Protein AF-R4LKK9-F1 (afdb_monomer)

Structure (mmCIF, N/CA/C/O backbone):
data_AF-R4LKK9-F1
#
_entry.id   AF-R4LKK9-F1
#
loop_
_atom_site.group_PDB
_atom_site.id
_atom_site.type_symbol
_atom_site.label_atom_id
_atom_site.label_alt_id
_atom_site.label_comp_id
_atom_site.label_asym_id
_atom_site.label_entity_id
_atom_site.label_seq_id
_atom_site.pdbx_PDB_ins_code
_atom_site.Cartn_x
_atom_site.Cartn_y
_atom_site.Cartn_z
_atom_site.occupancy
_atom_site.B_iso_or_equiv
_atom_site.auth_seq_id
_atom_site.auth_comp_id
_atom_site.auth_asym_id
_atom_site.auth_atom_id
_atom_site.pdbx_PDB_model_num
ATOM 1 N N . MET A 1 1 ? 4.118 92.125 3.833 1.00 45.91 1 MET A N 1
ATOM 2 C CA . MET A 1 1 ? 5.412 92.411 3.163 1.00 45.91 1 MET A CA 1
ATOM 3 C C . MET A 1 1 ? 6.521 91.647 3.886 1.00 45.91 1 MET A C 1
ATOM 5 O O . MET A 1 1 ? 6.435 91.585 5.104 1.00 45.91 1 MET A O 1
ATOM 9 N N . ARG A 1 2 ? 7.534 91.147 3.145 1.00 41.66 2 ARG A N 1
ATOM 10 C CA . ARG A 1 2 ? 8.622 90.176 3.490 1.00 41.66 2 ARG A CA 1
ATOM 11 C C . ARG A 1 2 ? 8.224 88.724 3.154 1.00 41.66 2 ARG A C 1
ATOM 13 O O . ARG A 1 2 ? 7.355 88.199 3.826 1.00 41.66 2 ARG A O 1
ATOM 20 N N . ARG A 1 3 ? 8.566 88.104 2.009 1.00 47.94 3 ARG A N 1
ATOM 21 C CA . ARG A 1 3 ? 9.813 87.832 1.231 1.00 47.94 3 ARG A CA 1
ATOM 22 C C . ARG A 1 3 ? 10.776 86.801 1.858 1.00 47.94 3 ARG A C 1
ATOM 24 O O . ARG A 1 3 ? 11.312 87.069 2.926 1.00 47.94 3 ARG A O 1
ATOM 31 N N . SER A 1 4 ? 11.061 85.764 1.041 1.00 43.75 4 SER A N 1
ATOM 32 C CA . SER A 1 4 ? 12.291 84.932 0.958 1.00 43.75 4 SER A CA 1
ATOM 33 C C . SER A 1 4 ? 12.362 83.700 1.888 1.00 43.75 4 SER A C 1
ATOM 35 O O . SER A 1 4 ? 11.918 83.800 3.019 1.00 43.75 4 SER A O 1
ATOM 37 N N . THR A 1 5 ? 12.895 82.509 1.558 1.00 47.66 5 THR A N 1
ATOM 38 C CA . THR A 1 5 ? 13.567 81.903 0.376 1.00 47.66 5 THR A CA 1
ATOM 39 C C . THR A 1 5 ? 13.807 80.394 0.662 1.00 47.66 5 THR A C 1
ATOM 41 O O . THR A 1 5 ? 14.130 80.066 1.794 1.00 47.66 5 THR A O 1
ATOM 44 N N . ILE A 1 6 ? 13.720 79.544 -0.379 1.00 50.94 6 ILE A N 1
ATOM 45 C CA . ILE A 1 6 ? 14.616 78.416 -0.776 1.00 50.94 6 ILE A CA 1
ATOM 46 C C . ILE A 1 6 ? 14.936 77.272 0.220 1.00 50.94 6 ILE A C 1
ATOM 48 O O . ILE A 1 6 ? 15.562 77.507 1.242 1.00 50.94 6 ILE A O 1
ATOM 52 N N . ALA A 1 7 ? 14.700 76.017 -0.208 1.00 47.53 7 ALA A N 1
ATOM 53 C CA . ALA A 1 7 ? 15.744 74.975 -0.348 1.00 47.53 7 ALA A CA 1
ATOM 54 C C . ALA A 1 7 ? 15.184 73.683 -0.977 1.00 47.53 7 ALA A C 1
ATOM 56 O O . ALA A 1 7 ? 14.487 72.901 -0.336 1.00 47.53 7 ALA A O 1
ATOM 57 N N . THR A 1 8 ? 15.522 73.458 -2.246 1.00 53.56 8 THR A N 1
ATOM 58 C CA . THR A 1 8 ? 15.339 72.192 -2.963 1.00 53.56 8 THR A CA 1
ATOM 59 C C . THR A 1 8 ? 16.486 71.257 -2.582 1.00 53.56 8 THR A C 1
ATOM 61 O O . THR A 1 8 ? 17.639 71.565 -2.878 1.00 53.56 8 THR A O 1
ATOM 64 N N . ALA A 1 9 ? 16.197 70.126 -1.939 1.00 55.19 9 ALA A N 1
ATOM 65 C CA . ALA A 1 9 ? 17.176 69.068 -1.697 1.00 55.19 9 ALA A CA 1
ATOM 66 C C . ALA A 1 9 ? 16.934 67.921 -2.689 1.00 55.19 9 ALA A C 1
ATOM 68 O O . ALA A 1 9 ? 15.925 67.223 -2.612 1.00 55.19 9 ALA A O 1
ATOM 69 N N . LEU A 1 10 ? 17.853 67.761 -3.648 1.00 55.16 10 LEU A N 1
ATOM 70 C CA . LEU A 1 10 ? 17.951 66.579 -4.502 1.00 55.16 10 LEU A CA 1
ATOM 71 C C . LEU A 1 10 ? 18.559 65.432 -3.687 1.00 55.16 10 LEU A C 1
ATOM 73 O O . LEU A 1 10 ? 19.746 65.457 -3.364 1.00 55.16 10 LEU A O 1
ATOM 77 N N . THR A 1 11 ? 17.758 64.416 -3.388 1.00 63.03 11 THR A N 1
ATOM 78 C CA . THR A 1 11 ? 18.236 63.161 -2.801 1.00 63.03 11 THR A CA 1
ATOM 79 C C . THR A 1 11 ? 18.658 62.227 -3.934 1.00 63.03 11 THR A C 1
ATOM 81 O O . THR A 1 11 ? 17.819 61.690 -4.653 1.00 63.03 11 THR A O 1
ATOM 84 N N . GLY A 1 12 ? 19.968 62.065 -4.125 1.00 53.19 12 GLY A N 1
ATOM 85 C CA . GLY A 1 12 ? 20.539 61.103 -5.066 1.00 53.19 12 GLY A CA 1
ATOM 86 C C . GLY A 1 12 ? 20.397 59.672 -4.548 1.00 53.19 12 GLY A C 1
ATOM 87 O O . GLY A 1 12 ? 20.944 59.328 -3.502 1.00 53.19 12 GLY A O 1
ATOM 88 N N . SER A 1 13 ? 19.673 58.831 -5.283 1.00 60.59 13 SER A N 1
ATOM 89 C CA . SER A 1 13 ? 19.597 57.391 -5.035 1.00 60.59 13 SER A CA 1
ATOM 90 C C . SER A 1 13 ? 20.825 56.696 -5.631 1.00 60.59 13 SER A C 1
ATOM 92 O O . SER A 1 13 ? 20.939 56.563 -6.848 1.00 60.59 13 SER A O 1
ATOM 94 N N . LEU A 1 14 ? 21.747 56.243 -4.775 1.00 62.34 14 LEU A N 1
ATOM 95 C CA . LEU A 1 14 ? 22.783 55.286 -5.163 1.00 62.34 14 LEU A CA 1
ATOM 96 C C . LEU A 1 14 ? 22.138 53.912 -5.395 1.00 62.34 14 LEU A C 1
ATOM 98 O O . LEU A 1 14 ? 21.691 53.258 -4.454 1.00 62.34 14 LEU A O 1
ATOM 102 N N . LEU A 1 15 ? 22.119 53.465 -6.649 1.00 61.53 15 LEU A N 1
ATOM 103 C CA . LEU A 1 15 ? 21.828 52.082 -7.018 1.00 61.53 15 LEU A CA 1
ATOM 104 C C . LEU A 1 15 ? 23.056 51.219 -6.690 1.00 61.53 15 LEU A C 1
ATOM 106 O O . LEU A 1 15 ? 24.029 51.197 -7.441 1.00 61.53 15 LEU A O 1
ATOM 110 N N . LEU A 1 16 ? 23.023 50.512 -5.558 1.00 59.25 16 LEU A N 1
ATOM 111 C CA . LEU A 1 16 ? 23.960 49.424 -5.270 1.00 59.25 16 LEU A CA 1
ATOM 112 C C . LEU A 1 16 ? 23.591 48.209 -6.134 1.00 59.25 16 LEU A C 1
ATOM 114 O O . LEU A 1 16 ? 22.744 47.400 -5.763 1.00 59.25 16 LEU A O 1
ATOM 118 N N . ALA A 1 17 ? 24.238 48.076 -7.293 1.00 60.22 17 ALA A N 1
ATOM 119 C CA . ALA A 1 17 ? 24.278 46.824 -8.038 1.00 60.22 17 ALA A CA 1
ATOM 120 C C . ALA A 1 17 ? 25.143 45.819 -7.256 1.00 60.22 17 ALA A C 1
ATOM 122 O O . ALA A 1 17 ? 26.369 45.818 -7.351 1.00 60.22 17 ALA A O 1
ATOM 123 N N . GLY A 1 18 ? 24.502 45.000 -6.422 1.00 56.81 18 GLY A N 1
ATOM 124 C CA . GLY A 1 18 ? 25.152 43.872 -5.767 1.00 56.81 18 GLY A CA 1
ATOM 125 C C . GLY A 1 18 ? 25.479 42.791 -6.795 1.00 56.81 18 GLY A C 1
ATOM 126 O O . GLY A 1 18 ? 24.577 42.134 -7.309 1.00 56.81 18 GLY A O 1
ATOM 127 N N . CYS A 1 19 ? 26.765 42.597 -7.087 1.00 62.31 19 CYS A N 1
ATOM 128 C CA . CYS A 1 19 ? 27.256 41.406 -7.771 1.00 62.31 19 CYS A CA 1
ATOM 129 C C . CYS A 1 19 ? 26.962 40.179 -6.895 1.00 62.31 19 CYS A C 1
ATOM 131 O O . CYS A 1 19 ? 27.709 39.884 -5.963 1.00 62.31 19 CYS A O 1
ATOM 133 N N . ALA A 1 20 ? 25.870 39.467 -7.172 1.00 59.81 20 ALA A N 1
ATOM 134 C CA . ALA A 1 20 ? 25.667 38.132 -6.633 1.00 59.81 20 ALA A CA 1
ATOM 135 C C . ALA A 1 20 ? 26.685 37.202 -7.305 1.00 59.81 20 ALA A C 1
ATOM 137 O O . ALA A 1 20 ? 26.603 36.938 -8.505 1.00 59.81 20 ALA A O 1
ATOM 138 N N . ALA A 1 21 ? 27.683 36.754 -6.542 1.00 65.69 21 ALA A N 1
ATOM 139 C CA . ALA A 1 21 ? 28.579 35.699 -6.986 1.00 65.69 21 ALA A CA 1
ATOM 140 C C . ALA A 1 21 ? 27.742 34.456 -7.351 1.00 65.69 21 ALA A C 1
ATOM 142 O O . ALA A 1 21 ? 26.799 34.139 -6.619 1.00 65.69 21 ALA A O 1
ATOM 143 N N . PRO A 1 22 ? 28.049 33.756 -8.458 1.00 55.19 22 PRO A N 1
ATOM 144 C CA . PRO A 1 22 ? 27.355 32.525 -8.808 1.00 55.19 22 PRO A CA 1
ATOM 145 C C . PRO A 1 22 ? 27.476 31.541 -7.642 1.00 55.19 22 PRO A C 1
ATOM 147 O O . PRO A 1 22 ? 28.583 31.220 -7.206 1.00 55.19 22 PRO A O 1
ATOM 150 N N . GLN A 1 23 ? 26.331 31.103 -7.108 1.00 60.41 23 GLN A N 1
ATOM 151 C CA . GLN A 1 23 ? 26.301 30.046 -6.104 1.00 60.41 23 GLN A CA 1
ATOM 152 C C . GLN A 1 23 ? 27.039 28.830 -6.679 1.00 60.41 23 GLN A C 1
ATOM 154 O O . GLN A 1 23 ? 26.734 28.426 -7.806 1.00 60.41 23 GLN A O 1
ATOM 159 N N . PRO A 1 24 ? 28.010 28.250 -5.948 1.00 54.41 24 PRO A N 1
ATOM 160 C CA . PRO A 1 24 ? 28.621 27.002 -6.371 1.00 54.41 24 PRO A CA 1
ATOM 161 C C . PRO A 1 24 ? 27.500 25.984 -6.555 1.00 54.41 24 PRO A C 1
ATOM 163 O O . PRO A 1 24 ? 26.642 25.849 -5.680 1.00 54.41 24 PRO A O 1
ATOM 166 N N . ALA A 1 25 ? 27.484 25.333 -7.721 1.00 61.16 25 ALA A N 1
ATOM 167 C CA . ALA A 1 25 ? 26.541 24.271 -8.029 1.00 61.16 25 ALA A CA 1
ATOM 168 C C . ALA A 1 25 ? 26.489 23.321 -6.827 1.00 61.16 25 ALA A C 1
ATOM 170 O O . ALA A 1 25 ? 27.520 22.771 -6.431 1.00 61.16 25 ALA A O 1
ATOM 171 N N . GLY A 1 26 ? 25.315 23.230 -6.195 1.00 57.31 26 GLY A N 1
ATOM 172 C CA . GLY A 1 26 ? 25.123 22.399 -5.016 1.00 57.31 26 GLY A CA 1
ATOM 173 C C . GLY A 1 26 ? 25.606 20.984 -5.305 1.00 57.31 26 GLY A C 1
ATOM 174 O O . GLY A 1 26 ? 25.444 20.490 -6.424 1.00 57.31 26 GLY A O 1
ATOM 175 N N . SER A 1 27 ? 26.240 20.355 -4.315 1.00 58.84 27 SER A N 1
ATOM 176 C CA . SER A 1 27 ? 26.690 18.969 -4.420 1.00 58.84 27 SER A CA 1
ATOM 177 C C . SER A 1 27 ? 25.583 18.090 -5.013 1.00 58.84 27 SER A C 1
ATOM 179 O O . SER A 1 27 ? 24.412 18.291 -4.669 1.00 58.84 27 SER A O 1
ATOM 181 N N . PRO A 1 28 ? 25.922 17.125 -5.889 1.00 58.00 28 PRO A N 1
ATOM 182 C CA . PRO A 1 28 ? 24.926 16.232 -6.456 1.00 58.00 28 PRO A CA 1
ATOM 183 C C . PRO A 1 28 ? 24.127 15.561 -5.328 1.00 58.00 28 PRO A C 1
ATOM 185 O O . PRO A 1 28 ? 24.708 15.229 -4.287 1.00 58.00 28 PRO A O 1
ATOM 188 N N . PRO A 1 29 ? 22.804 15.386 -5.501 1.00 64.06 29 PRO A N 1
ATOM 189 C CA . PRO A 1 29 ? 21.973 14.748 -4.493 1.00 64.06 29 PRO A CA 1
ATOM 190 C C . PRO A 1 29 ? 22.519 13.357 -4.167 1.00 64.06 29 PRO A C 1
ATOM 192 O O . PRO A 1 29 ? 23.032 12.654 -5.041 1.00 64.06 29 PRO A O 1
ATOM 195 N N . ALA A 1 30 ? 22.419 12.967 -2.895 1.00 71.94 30 ALA A N 1
ATOM 196 C CA . ALA A 1 30 ? 22.851 11.648 -2.455 1.00 71.94 30 ALA A CA 1
ATOM 197 C C . ALA A 1 30 ? 22.128 10.539 -3.253 1.00 71.94 30 ALA A C 1
ATOM 199 O O . ALA A 1 30 ? 20.960 10.719 -3.620 1.00 71.94 30 ALA A O 1
ATOM 200 N N . PRO A 1 31 ? 22.786 9.390 -3.506 1.00 75.50 31 PRO A N 1
ATOM 201 C CA . PRO A 1 31 ? 22.142 8.244 -4.135 1.00 75.50 31 PRO A CA 1
ATOM 202 C C . PRO A 1 31 ? 20.888 7.818 -3.370 1.00 75.50 31 PRO A C 1
ATOM 204 O O . PRO A 1 31 ? 20.860 7.820 -2.139 1.00 75.50 31 PRO A O 1
ATOM 207 N N . PHE A 1 32 ? 19.851 7.436 -4.109 1.00 78.31 32 PHE A N 1
ATOM 208 C CA . PHE A 1 32 ? 18.620 6.928 -3.525 1.00 78.31 32 PHE A CA 1
ATOM 209 C C . PHE A 1 32 ? 18.843 5.540 -2.909 1.00 78.31 32 PHE A C 1
ATOM 211 O O . PHE A 1 32 ? 19.328 4.642 -3.592 1.00 78.31 32 PHE A O 1
ATOM 218 N N . ASP A 1 33 ? 18.450 5.358 -1.645 1.00 80.88 33 ASP A N 1
ATOM 219 C CA . ASP A 1 33 ? 18.479 4.066 -0.949 1.00 80.88 33 ASP A CA 1
ATOM 220 C C . ASP A 1 33 ? 17.040 3.549 -0.735 1.00 80.88 33 ASP A C 1
ATOM 222 O O . ASP A 1 33 ? 16.331 4.032 0.159 1.00 80.88 33 ASP A O 1
ATOM 226 N N . PRO A 1 34 ? 16.592 2.554 -1.526 1.00 75.94 34 PRO A N 1
ATOM 227 C CA . PRO A 1 34 ? 15.271 1.953 -1.373 1.00 75.94 34 PRO A CA 1
ATOM 228 C C . PRO A 1 34 ? 15.074 1.288 -0.008 1.00 75.94 34 PRO A C 1
ATOM 230 O O . PRO A 1 34 ? 13.977 1.336 0.545 1.00 75.94 34 PRO A O 1
ATOM 233 N N . GLY A 1 35 ? 16.122 0.675 0.552 1.00 81.81 35 GLY A N 1
ATOM 234 C CA . GLY A 1 35 ? 16.062 -0.008 1.842 1.00 81.81 35 GLY A CA 1
ATOM 235 C C . GLY A 1 35 ? 15.800 0.977 2.976 1.00 81.81 35 GLY A C 1
ATOM 236 O O . GLY A 1 35 ? 14.892 0.763 3.786 1.00 81.81 35 GLY A O 1
ATOM 237 N N . LYS A 1 36 ? 16.522 2.103 2.977 1.00 84.44 36 LYS A N 1
ATOM 238 C CA . LYS A 1 36 ? 16.262 3.204 3.910 1.00 84.44 36 LYS A CA 1
ATOM 239 C C . LYS A 1 36 ? 14.853 3.769 3.732 1.00 84.44 36 LYS A C 1
ATOM 241 O O . LYS A 1 36 ? 14.144 3.918 4.721 1.00 84.44 36 LYS A O 1
ATOM 246 N N . ALA A 1 37 ? 14.414 4.026 2.500 1.00 81.56 37 ALA A N 1
ATOM 247 C CA . ALA A 1 37 ? 13.086 4.587 2.249 1.00 81.56 37 ALA A CA 1
ATOM 248 C C . ALA A 1 37 ? 11.947 3.668 2.739 1.00 81.56 37 ALA A C 1
ATOM 250 O O . ALA A 1 37 ? 10.990 4.143 3.351 1.00 81.56 37 ALA A O 1
ATOM 251 N N . ILE A 1 38 ? 12.072 2.349 2.549 1.00 82.19 38 ILE A N 1
ATOM 252 C CA . ILE A 1 38 ? 11.139 1.357 3.106 1.00 82.19 38 ILE A CA 1
ATOM 253 C C . ILE A 1 38 ? 11.173 1.356 4.641 1.00 82.19 38 ILE A C 1
ATOM 255 O O . ILE A 1 38 ? 10.122 1.302 5.280 1.00 82.19 38 ILE A O 1
ATOM 259 N N . SER A 1 39 ? 12.360 1.429 5.247 1.00 85.38 39 SER A N 1
ATOM 260 C CA . SER A 1 39 ? 12.504 1.510 6.707 1.00 85.38 39 SER A CA 1
ATOM 261 C C . SER A 1 39 ? 11.855 2.776 7.279 1.00 85.38 39 SER A C 1
ATOM 263 O O . SER A 1 39 ? 11.157 2.720 8.296 1.00 85.38 39 SER A O 1
ATOM 265 N N . ASP A 1 40 ? 12.033 3.910 6.604 1.00 84.50 40 ASP A N 1
ATOM 266 C CA . ASP A 1 40 ? 11.427 5.186 6.979 1.00 84.50 40 ASP A CA 1
ATOM 267 C C . ASP A 1 40 ? 9.892 5.127 6.855 1.00 84.50 40 ASP A C 1
ATOM 269 O O . ASP A 1 40 ? 9.186 5.665 7.709 1.00 84.50 40 ASP A O 1
ATOM 273 N N . LEU A 1 41 ? 9.351 4.444 5.836 1.00 81.75 41 LEU A N 1
ATOM 274 C CA . LEU A 1 41 ? 7.907 4.194 5.715 1.00 81.75 41 LEU A CA 1
ATOM 275 C C . LEU A 1 41 ? 7.371 3.323 6.857 1.00 81.75 41 LEU A C 1
ATOM 277 O O . LEU A 1 41 ? 6.376 3.692 7.476 1.00 81.75 41 LEU A O 1
ATOM 281 N N . ARG A 1 42 ? 8.044 2.210 7.188 1.00 85.25 42 ARG A N 1
ATOM 282 C CA . ARG A 1 42 ? 7.664 1.360 8.337 1.00 85.25 42 ARG A CA 1
ATOM 283 C C . ARG A 1 42 ? 7.616 2.155 9.635 1.00 85.25 42 ARG A C 1
ATOM 285 O O . ARG A 1 42 ? 6.680 2.005 10.416 1.00 85.25 42 ARG A O 1
ATOM 292 N N . THR A 1 43 ? 8.626 2.994 9.849 1.00 88.19 43 THR A N 1
ATOM 293 C CA . THR A 1 43 ? 8.749 3.817 11.055 1.00 88.19 43 THR A CA 1
ATOM 294 C C . THR A 1 43 ? 7.603 4.819 11.150 1.00 88.19 43 THR A C 1
ATOM 296 O O . THR A 1 43 ? 6.942 4.882 12.184 1.00 88.19 43 THR A O 1
ATOM 299 N N . ARG A 1 44 ? 7.316 5.543 10.062 1.00 85.50 44 ARG A N 1
ATOM 300 C CA . ARG A 1 44 ? 6.201 6.501 10.003 1.00 85.50 44 ARG A CA 1
ATOM 301 C C . ARG A 1 44 ? 4.846 5.829 10.208 1.00 85.50 44 ARG A C 1
ATOM 303 O O . ARG A 1 44 ? 4.050 6.307 11.008 1.00 85.50 44 ARG A O 1
ATOM 310 N N . GLN A 1 45 ? 4.611 4.683 9.570 1.00 86.06 45 GLN A N 1
ATOM 311 C CA . GLN A 1 45 ? 3.383 3.907 9.757 1.00 86.06 45 GLN A CA 1
ATOM 312 C C . GLN A 1 45 ? 3.197 3.484 11.222 1.00 86.06 45 GLN A C 1
ATOM 314 O O . GLN A 1 45 ? 2.121 3.667 11.784 1.00 86.06 45 GLN A O 1
ATOM 319 N N . ALA A 1 46 ? 4.247 2.952 11.857 1.00 89.69 46 ALA A N 1
ATOM 320 C CA . ALA A 1 46 ? 4.192 2.545 13.260 1.00 89.69 46 ALA A CA 1
ATOM 321 C C . ALA A 1 46 ? 3.932 3.738 14.196 1.00 89.69 46 ALA A C 1
ATOM 323 O O . ALA A 1 46 ? 3.140 3.628 15.130 1.00 89.69 46 ALA A O 1
ATOM 324 N N . GLN A 1 47 ? 4.556 4.889 13.927 1.00 91.44 47 GLN A N 1
ATOM 325 C CA . GLN A 1 47 ? 4.320 6.127 14.675 1.00 91.44 47 GLN A CA 1
ATOM 326 C C . GLN A 1 47 ? 2.885 6.638 14.506 1.00 91.44 47 GLN A C 1
ATOM 328 O O . GLN A 1 47 ? 2.266 7.038 15.491 1.00 91.44 47 GLN A O 1
ATOM 333 N N . ALA A 1 48 ? 2.340 6.598 13.288 1.00 90.19 48 ALA A N 1
ATOM 334 C CA . ALA A 1 48 ? 0.964 6.997 13.019 1.00 90.19 48 ALA A CA 1
ATOM 335 C C . ALA A 1 48 ? -0.039 6.089 13.752 1.00 90.19 48 ALA A C 1
ATOM 337 O O . ALA A 1 48 ? -0.908 6.592 14.460 1.00 90.19 48 ALA A O 1
ATOM 338 N N . GLU A 1 49 ? 0.108 4.765 13.659 1.00 92.50 49 GLU A N 1
ATOM 339 C CA . GLU A 1 49 ? -0.767 3.810 14.358 1.00 92.50 49 GLU A CA 1
ATOM 340 C C . GLU A 1 49 ? -0.679 3.936 15.887 1.00 92.50 49 GLU A C 1
ATOM 342 O O . GLU A 1 49 ? -1.695 3.817 16.574 1.00 92.50 49 GLU A O 1
ATOM 347 N N . GLN A 1 50 ? 0.507 4.232 16.432 1.00 95.06 50 GLN A N 1
ATOM 348 C CA . GLN A 1 50 ? 0.658 4.506 17.862 1.00 95.06 50 GLN A CA 1
ATOM 349 C C . GLN A 1 50 ? -0.048 5.806 18.269 1.00 95.06 50 GLN A C 1
ATOM 351 O O . GLN A 1 50 ? -0.758 5.821 19.270 1.00 95.06 50 GLN A O 1
ATOM 356 N N . ALA A 1 51 ? 0.071 6.873 17.475 1.00 94.88 51 ALA A N 1
ATOM 357 C CA . ALA A 1 51 ? -0.628 8.129 17.742 1.00 94.88 51 ALA A CA 1
ATOM 358 C C . ALA A 1 51 ? -2.159 7.959 17.715 1.00 94.88 51 ALA A C 1
ATOM 360 O O . ALA A 1 51 ? -2.865 8.547 18.539 1.00 94.88 51 ALA A O 1
ATOM 361 N N . VAL A 1 52 ? -2.683 7.112 16.819 1.00 95.31 52 VAL A N 1
ATOM 362 C CA . VAL A 1 52 ? -4.104 6.725 16.829 1.00 95.31 52 VAL A CA 1
ATOM 363 C C . VAL A 1 52 ? -4.453 6.009 18.131 1.00 95.31 52 VAL A C 1
ATOM 365 O O . VAL A 1 52 ? -5.460 6.348 18.752 1.00 95.31 52 VAL A O 1
ATOM 368 N N . ALA A 1 53 ? -3.631 5.047 18.559 1.00 96.62 53 ALA A N 1
ATOM 369 C CA . ALA A 1 53 ? -3.868 4.292 19.785 1.00 96.62 53 ALA A CA 1
ATOM 370 C C . ALA A 1 53 ? -3.909 5.190 21.027 1.00 96.62 53 ALA A C 1
ATOM 372 O O . ALA A 1 53 ? -4.842 5.082 21.824 1.00 96.62 53 ALA A O 1
ATOM 373 N N . ASP A 1 54 ? -2.956 6.113 21.152 1.00 97.25 54 ASP A N 1
ATOM 374 C CA . ASP A 1 54 ? -2.877 7.054 22.271 1.00 97.25 54 ASP A CA 1
ATOM 375 C C . ASP A 1 54 ? -4.099 7.986 22.302 1.00 97.25 54 ASP A C 1
ATOM 377 O O . ASP A 1 54 ? -4.707 8.198 23.355 1.00 97.25 54 ASP A O 1
ATOM 381 N N . CYS A 1 55 ? -4.518 8.493 21.137 1.00 97.50 55 CYS A N 1
ATOM 382 C CA . CYS A 1 55 ? -5.727 9.304 21.017 1.00 97.50 55 CYS A CA 1
ATOM 383 C C . CYS A 1 55 ? -6.987 8.513 21.404 1.00 97.50 55 CYS A C 1
ATOM 385 O O . CYS A 1 55 ? -7.789 8.993 22.207 1.00 97.50 55 CYS A O 1
ATOM 387 N N . MET A 1 56 ? -7.149 7.287 20.896 1.00 98.12 56 MET A N 1
ATOM 388 C CA . MET A 1 56 ? -8.300 6.432 21.208 1.00 98.12 56 MET A CA 1
ATOM 389 C C . MET A 1 56 ? -8.357 6.074 22.697 1.00 98.12 56 MET A C 1
ATOM 391 O O . MET A 1 56 ? -9.436 6.127 23.294 1.00 98.12 56 MET A O 1
ATOM 395 N N . ALA A 1 57 ? -7.204 5.807 23.317 1.00 98.12 57 ALA A N 1
ATOM 396 C CA . ALA A 1 57 ? -7.101 5.604 24.757 1.00 98.12 57 ALA A CA 1
ATOM 397 C C . ALA A 1 57 ? -7.549 6.855 25.533 1.00 98.12 57 ALA A C 1
ATOM 399 O O . ALA A 1 57 ? -8.322 6.744 26.486 1.00 98.12 57 ALA A O 1
ATOM 400 N N . GLY A 1 58 ? -7.156 8.052 25.080 1.00 97.38 58 GLY A N 1
ATOM 401 C CA . GLY A 1 58 ? -7.637 9.330 25.621 1.00 97.38 58 GLY A CA 1
ATOM 402 C C . GLY A 1 58 ? -9.151 9.545 25.474 1.00 97.38 58 GLY A C 1
ATOM 403 O O . GLY A 1 58 ? -9.759 10.208 26.312 1.00 97.38 58 GLY A O 1
ATOM 404 N N . GLN A 1 59 ? -9.777 8.940 24.460 1.00 96.88 59 GLN A N 1
ATOM 405 C CA . GLN A 1 59 ? -11.235 8.916 24.261 1.00 96.88 59 GLN A CA 1
ATOM 406 C C . GLN A 1 59 ? -11.938 7.787 25.047 1.00 96.88 59 GLN A C 1
ATOM 408 O O . GLN A 1 59 ? -13.158 7.640 24.969 1.00 96.88 59 GLN A O 1
ATOM 413 N N . GLY A 1 60 ? -11.194 6.986 25.819 1.00 97.62 60 GLY A N 1
ATOM 414 C CA . GLY A 1 60 ? -11.736 5.890 26.627 1.00 97.62 60 GLY A CA 1
ATOM 415 C C . GLY A 1 60 ? -12.055 4.617 25.836 1.00 97.62 60 GLY A C 1
ATOM 416 O O . GLY A 1 60 ? -12.917 3.835 26.256 1.00 97.62 60 GLY A O 1
ATOM 417 N N . PHE A 1 61 ? -11.389 4.410 24.698 1.00 98.19 61 PHE A N 1
ATOM 418 C CA . PHE A 1 61 ? -11.522 3.222 23.859 1.00 98.19 61 PHE A CA 1
ATOM 419 C C . PHE A 1 61 ? -10.209 2.445 23.763 1.00 98.19 61 PHE A C 1
ATOM 421 O O . PHE A 1 61 ? -9.138 3.026 23.610 1.00 98.19 61 PHE A O 1
ATOM 428 N N . ASP A 1 62 ? -10.305 1.116 23.762 1.00 97.25 62 ASP A N 1
ATOM 429 C CA . ASP A 1 62 ? -9.174 0.266 23.401 1.00 97.25 62 ASP A CA 1
ATOM 430 C C . ASP A 1 62 ? -8.909 0.365 21.893 1.00 97.25 62 ASP A C 1
ATOM 432 O O . ASP A 1 62 ? -9.823 0.242 21.073 1.00 97.25 62 ASP A O 1
ATOM 436 N N . TYR A 1 63 ? -7.647 0.536 21.513 1.00 96.31 63 TYR A N 1
ATOM 437 C CA . TYR A 1 63 ? -7.201 0.461 20.126 1.00 96.31 63 TYR A CA 1
ATOM 438 C C . TYR A 1 63 ? -5.862 -0.270 20.066 1.00 96.31 63 TYR A C 1
ATOM 440 O O . TYR A 1 63 ? -4.972 -0.049 20.885 1.00 96.31 63 TYR A O 1
ATOM 448 N N . ARG A 1 64 ? -5.722 -1.172 19.098 1.00 95.00 64 ARG A N 1
ATOM 449 C CA . ARG A 1 64 ? -4.508 -1.944 18.839 1.00 95.00 64 ARG A CA 1
ATOM 450 C C . ARG A 1 64 ? -3.864 -1.429 17.549 1.00 95.00 64 ARG A C 1
ATOM 452 O O . ARG A 1 64 ? -4.497 -1.583 16.502 1.00 95.00 64 ARG A O 1
ATOM 459 N N . PRO A 1 65 ? -2.645 -0.861 17.607 1.00 92.06 65 PRO A N 1
ATOM 460 C CA . PRO A 1 65 ? -1.891 -0.461 16.421 1.00 92.06 65 PRO A CA 1
ATOM 461 C C . PRO A 1 65 ? -1.831 -1.576 15.374 1.00 92.06 65 PRO A C 1
ATOM 463 O O . PRO A 1 65 ? -1.530 -2.729 15.710 1.00 92.06 65 PRO A O 1
ATOM 466 N N . ALA A 1 66 ? -2.108 -1.247 14.113 1.00 84.88 66 ALA A N 1
ATOM 467 C CA . ALA A 1 66 ? -1.891 -2.190 13.023 1.00 84.88 66 ALA A CA 1
ATOM 468 C C . ALA A 1 66 ? -0.380 -2.410 12.796 1.00 84.88 66 ALA A C 1
ATOM 470 O O . ALA A 1 66 ? 0.405 -1.460 12.883 1.00 84.88 66 ALA A O 1
ATOM 471 N N . PRO A 1 67 ? 0.068 -3.642 12.494 1.00 81.44 67 PRO A N 1
ATOM 472 C CA . PRO A 1 67 ? 1.467 -3.879 12.161 1.00 81.44 67 PRO A CA 1
ATOM 473 C C . PRO A 1 67 ? 1.828 -3.158 10.847 1.00 81.44 67 PRO A C 1
ATOM 475 O O . PRO A 1 67 ? 1.078 -3.254 9.872 1.00 81.44 67 PRO A O 1
ATOM 478 N N . PRO A 1 68 ? 2.990 -2.481 10.766 1.00 75.62 68 PRO A N 1
ATOM 479 C CA . PRO A 1 68 ? 3.334 -1.626 9.623 1.00 75.62 68 PRO A CA 1
ATOM 480 C C . PRO A 1 68 ? 3.490 -2.401 8.307 1.00 75.62 68 PRO A C 1
ATOM 482 O O . PRO A 1 68 ? 3.312 -1.864 7.216 1.00 75.62 68 PRO A O 1
ATOM 485 N N . ASP A 1 69 ? 3.800 -3.688 8.416 1.00 75.00 69 ASP A N 1
ATOM 486 C CA . ASP A 1 69 ? 4.033 -4.579 7.290 1.00 75.00 69 ASP A CA 1
ATOM 487 C C . ASP A 1 69 ? 2.761 -4.883 6.480 1.00 75.00 69 ASP A C 1
ATOM 489 O O . ASP A 1 69 ? 2.847 -5.086 5.268 1.00 75.00 69 ASP A O 1
ATOM 493 N N . GLU A 1 70 ? 1.570 -4.851 7.092 1.00 71.38 70 GLU A N 1
ATOM 494 C CA . GLU A 1 70 ? 0.318 -5.136 6.372 1.00 71.38 70 GLU A CA 1
ATOM 495 C C . GLU A 1 70 ? 0.071 -4.164 5.217 1.00 71.38 70 GLU A C 1
ATOM 497 O O . GLU A 1 70 ? -0.360 -4.576 4.135 1.00 71.38 70 GLU A O 1
ATOM 502 N N . GLN A 1 71 ? 0.384 -2.883 5.412 1.00 69.31 71 GLN A N 1
ATOM 503 C CA . GLN A 1 71 ? 0.161 -1.862 4.392 1.00 69.31 71 GLN A CA 1
ATOM 504 C C . GLN A 1 71 ? 1.229 -1.907 3.290 1.00 69.31 71 GLN A C 1
ATOM 506 O O . GLN A 1 71 ? 0.920 -1.707 2.117 1.00 69.31 71 GLN A O 1
ATOM 511 N N . LEU A 1 72 ? 2.471 -2.250 3.641 1.00 75.75 72 LEU A N 1
ATOM 512 C CA . LEU A 1 72 ? 3.584 -2.323 2.691 1.00 75.75 72 LEU A CA 1
ATOM 513 C C . LEU A 1 72 ? 3.495 -3.541 1.764 1.00 75.75 72 LEU A C 1
ATOM 515 O O . LEU A 1 72 ? 3.800 -3.444 0.574 1.00 75.75 72 LEU A O 1
ATOM 519 N N . PHE A 1 73 ? 3.062 -4.692 2.284 1.00 77.12 73 PHE A N 1
ATOM 520 C CA . PHE A 1 73 ? 3.001 -5.934 1.509 1.00 77.12 73 PHE A CA 1
ATOM 521 C C . PHE A 1 73 ? 1.753 -6.061 0.622 1.00 77.12 73 PHE A C 1
ATOM 523 O O . PHE A 1 73 ? 1.754 -6.868 -0.314 1.00 77.12 73 PHE A O 1
ATOM 530 N N . SER A 1 74 ? 0.706 -5.272 0.886 1.00 67.25 74 SER A N 1
ATOM 531 C CA . SER A 1 74 ? -0.562 -5.307 0.143 1.00 67.25 74 SER A CA 1
ATOM 532 C C . SER A 1 74 ? -0.673 -4.267 -0.987 1.00 67.25 74 SER A C 1
ATOM 534 O O . SER A 1 74 ? -1.569 -4.405 -1.821 1.00 67.25 74 SER A O 1
ATOM 536 N N . GLY A 1 75 ? 0.234 -3.279 -1.054 1.00 69.94 75 GLY A N 1
ATOM 537 C CA . GLY A 1 75 ? 0.244 -2.185 -2.045 1.00 69.94 75 GLY A CA 1
ATOM 538 C C . GLY A 1 75 ? 1.270 -2.322 -3.186 1.00 69.94 75 GLY A C 1
ATOM 539 O O . GLY A 1 75 ? 1.920 -3.366 -3.346 1.00 69.94 75 GLY A O 1
ATOM 540 N N . ARG A 1 76 ? 1.451 -1.258 -3.986 1.00 68.62 76 ARG A N 1
ATOM 541 C CA . ARG A 1 76 ? 2.400 -1.225 -5.125 1.00 68.62 76 ARG A CA 1
ATOM 542 C C . ARG A 1 76 ? 3.852 -1.180 -4.638 1.00 68.62 76 ARG A C 1
ATOM 544 O O . ARG A 1 76 ? 4.720 -1.784 -5.271 1.00 68.62 76 ARG A O 1
ATOM 551 N N . VAL A 1 77 ? 4.096 -0.631 -3.443 1.00 73.31 77 VAL A N 1
ATOM 552 C CA . VAL A 1 77 ? 5.375 -0.714 -2.712 1.00 73.31 77 VAL A CA 1
ATOM 553 C C . VAL A 1 77 ? 5.862 -2.164 -2.570 1.00 73.31 77 VAL A C 1
ATOM 555 O O . VAL A 1 77 ? 7.070 -2.402 -2.533 1.00 73.31 77 VAL A O 1
ATOM 558 N N . SER A 1 78 ? 4.968 -3.164 -2.596 1.00 78.06 78 SER A N 1
ATOM 559 C CA . SER A 1 78 ? 5.348 -4.582 -2.516 1.00 78.06 78 SER A CA 1
ATOM 560 C C . SER A 1 78 ? 6.305 -5.047 -3.618 1.00 78.06 78 SER A C 1
ATOM 562 O O . SER A 1 78 ? 6.963 -6.074 -3.448 1.00 78.06 78 SER A O 1
ATOM 564 N N . VAL A 1 79 ? 6.406 -4.339 -4.747 1.00 84.31 79 VAL A N 1
ATOM 565 C CA . VAL A 1 79 ? 7.362 -4.674 -5.816 1.00 84.31 79 VAL A CA 1
ATOM 566 C C . VAL A 1 79 ? 8.818 -4.373 -5.405 1.00 84.31 79 VAL A C 1
ATOM 568 O O . VAL A 1 79 ? 9.764 -5.018 -5.872 1.00 84.31 79 VAL A O 1
ATOM 571 N N . LEU A 1 80 ? 9.001 -3.449 -4.458 1.00 83.75 80 LEU A N 1
ATOM 572 C CA . LEU A 1 80 ? 10.300 -3.031 -3.923 1.00 83.75 80 LEU A CA 1
ATOM 573 C C . LEU A 1 80 ? 10.786 -3.897 -2.761 1.00 83.75 80 LEU A C 1
ATOM 575 O O . LEU A 1 80 ? 11.963 -3.856 -2.411 1.00 83.75 80 LEU A O 1
ATOM 579 N N . LEU A 1 81 ? 9.895 -4.688 -2.172 1.00 85.12 81 LEU A N 1
ATOM 580 C CA . LEU A 1 81 ? 10.191 -5.543 -1.028 1.00 85.12 81 LEU A CA 1
ATOM 581 C C . LEU A 1 81 ? 10.770 -6.893 -1.475 1.00 85.12 81 LEU A C 1
ATOM 583 O O . LEU A 1 81 ? 10.431 -7.371 -2.563 1.00 85.12 81 LEU A O 1
ATOM 587 N N . PRO A 1 82 ? 11.611 -7.553 -0.656 1.00 85.81 82 PRO A N 1
ATOM 588 C CA . PRO A 1 82 ? 12.098 -8.899 -0.950 1.00 85.81 82 PRO A CA 1
ATOM 589 C C . PRO A 1 82 ? 10.947 -9.849 -1.302 1.00 85.81 82 PRO A C 1
ATOM 591 O O . PRO A 1 82 ? 9.942 -9.918 -0.596 1.00 85.81 82 PRO A O 1
ATOM 594 N N . THR A 1 83 ? 11.079 -10.576 -2.416 1.00 86.31 83 THR A N 1
ATOM 595 C CA . THR A 1 83 ? 9.989 -11.407 -2.952 1.00 86.31 83 THR A CA 1
ATOM 596 C C . THR A 1 83 ? 9.536 -12.465 -1.951 1.00 86.31 83 THR A C 1
ATOM 598 O O . THR A 1 83 ? 8.339 -12.725 -1.857 1.00 86.31 83 THR A O 1
ATOM 601 N N . ASP A 1 84 ? 10.460 -13.033 -1.177 1.00 88.19 84 ASP A N 1
ATOM 602 C CA . ASP A 1 84 ? 10.148 -14.056 -0.176 1.00 88.19 84 ASP A CA 1
ATOM 603 C C . ASP A 1 84 ? 9.340 -13.504 1.002 1.00 88.19 84 ASP A C 1
ATOM 605 O O . ASP A 1 84 ? 8.396 -14.161 1.447 1.00 88.19 84 ASP A O 1
ATOM 609 N N . ASP A 1 85 ? 9.614 -12.273 1.439 1.00 86.19 85 ASP A N 1
ATOM 610 C CA . ASP A 1 85 ? 8.841 -11.610 2.494 1.00 86.19 85 ASP A CA 1
ATOM 611 C C . ASP A 1 85 ? 7.407 -11.345 2.022 1.00 86.19 85 ASP A C 1
ATOM 613 O O . ASP A 1 85 ? 6.432 -11.706 2.692 1.00 86.19 85 ASP A O 1
ATOM 617 N N . VAL A 1 86 ? 7.267 -10.799 0.807 1.00 86.25 86 VAL A N 1
ATOM 618 C CA . VAL A 1 86 ? 5.955 -10.559 0.187 1.00 86.25 86 VAL A CA 1
ATOM 619 C C . VAL A 1 86 ? 5.214 -11.885 -0.007 1.00 86.25 86 VAL A C 1
ATOM 621 O O . VAL A 1 86 ? 4.011 -11.969 0.241 1.00 86.25 86 VAL A O 1
ATOM 624 N N . ARG A 1 87 ? 5.916 -12.951 -0.407 1.00 89.06 87 ARG A N 1
ATOM 625 C CA . ARG A 1 87 ? 5.348 -14.298 -0.551 1.00 89.06 87 ARG A CA 1
ATOM 626 C C . ARG A 1 87 ? 4.842 -14.833 0.777 1.00 89.06 87 ARG A C 1
ATOM 628 O O . ARG A 1 87 ? 3.712 -15.319 0.833 1.00 89.06 87 ARG A O 1
ATOM 635 N N . ALA A 1 88 ? 5.639 -14.741 1.837 1.00 86.62 88 ALA A N 1
ATOM 636 C CA . ALA A 1 88 ? 5.256 -15.190 3.170 1.00 86.62 88 ALA A CA 1
ATOM 637 C C . ALA A 1 88 ? 4.017 -14.440 3.685 1.00 86.62 88 ALA A C 1
ATOM 639 O O . ALA A 1 88 ? 3.122 -15.056 4.269 1.00 86.62 88 ALA A O 1
ATOM 640 N N . PHE A 1 89 ? 3.928 -13.134 3.427 1.00 84.19 89 PHE A N 1
ATOM 641 C CA . PHE A 1 89 ? 2.742 -12.336 3.726 1.00 84.19 89 PHE A CA 1
ATOM 642 C C . PHE A 1 89 ? 1.520 -12.807 2.921 1.00 84.19 89 PHE A C 1
ATOM 644 O O . PHE A 1 89 ? 0.491 -13.183 3.484 1.00 84.19 89 PHE A O 1
ATOM 651 N N . ARG A 1 90 ? 1.643 -12.874 1.594 1.00 84.69 90 ARG A N 1
ATOM 652 C CA . ARG A 1 90 ? 0.536 -13.203 0.684 1.00 84.69 90 ARG A CA 1
ATOM 653 C C . ARG A 1 90 ? 0.015 -14.628 0.824 1.00 84.69 90 ARG A C 1
ATOM 655 O O . ARG A 1 90 ? -1.164 -14.853 0.581 1.00 84.69 90 ARG A O 1
ATOM 662 N N . ARG A 1 91 ? 0.843 -15.577 1.277 1.00 86.75 91 ARG A N 1
ATOM 663 C CA . ARG A 1 91 ? 0.387 -16.927 1.659 1.00 86.75 91 ARG A CA 1
ATOM 664 C C . ARG A 1 91 ? -0.637 -16.902 2.791 1.00 86.75 91 ARG A C 1
ATOM 666 O O . ARG A 1 91 ? -1.520 -17.750 2.815 1.00 86.75 91 ARG A O 1
ATOM 673 N N . ARG A 1 92 ? -0.492 -15.965 3.730 1.00 80.81 92 ARG A N 1
ATOM 674 C CA . ARG A 1 92 ? -1.380 -15.828 4.890 1.00 80.81 92 ARG A CA 1
ATOM 675 C C . ARG A 1 92 ? -2.588 -14.951 4.593 1.00 80.81 92 ARG A C 1
ATOM 677 O O . ARG A 1 92 ? -3.665 -15.218 5.112 1.00 80.81 92 ARG A O 1
ATOM 684 N N . HIS A 1 93 ? -2.391 -13.921 3.777 1.00 77.25 93 HIS A N 1
ATOM 685 C CA . HIS A 1 93 ? -3.345 -12.826 3.668 1.00 77.25 93 HIS A CA 1
ATOM 686 C C . HIS A 1 93 ? -3.988 -12.739 2.275 1.00 77.25 93 HIS A C 1
ATOM 688 O O . HIS A 1 93 ? -5.197 -12.581 2.199 1.00 77.25 93 HIS A O 1
ATOM 694 N N . GLY A 1 94 ? -3.249 -12.944 1.180 1.00 77.62 94 GLY A N 1
ATOM 695 C CA . GLY A 1 94 ? -3.725 -12.730 -0.196 1.00 77.62 94 GLY A CA 1
ATOM 696 C C . GLY A 1 94 ? -3.372 -11.345 -0.758 1.00 77.62 94 GLY A C 1
ATOM 697 O O . GLY A 1 94 ? -2.339 -10.786 -0.394 1.00 77.62 94 GLY A O 1
ATOM 698 N N . PHE A 1 95 ? -4.212 -10.814 -1.659 1.00 70.62 95 PHE A N 1
ATOM 699 C CA . PHE A 1 95 ? -4.091 -9.479 -2.272 1.00 70.62 95 PHE A CA 1
ATOM 700 C C . PHE A 1 95 ? -5.065 -8.436 -1.695 1.00 70.62 95 PHE A C 1
ATOM 702 O O . PHE A 1 95 ? -6.264 -8.691 -1.616 1.00 70.62 95 PHE A O 1
ATOM 709 N N . GLY A 1 96 ? -4.585 -7.205 -1.481 1.00 56.06 96 GLY A N 1
ATOM 710 C CA . GLY A 1 96 ? -5.429 -6.009 -1.352 1.00 56.06 96 GLY A CA 1
ATOM 711 C C . GLY A 1 96 ? -5.998 -5.726 0.045 1.00 56.06 96 GLY A C 1
ATOM 712 O O . GLY A 1 96 ? -5.724 -6.409 1.024 1.00 56.06 96 GLY A O 1
ATOM 713 N N . ALA A 1 97 ? -6.818 -4.676 0.153 1.00 48.84 97 ALA A N 1
ATOM 714 C CA . ALA A 1 97 ? -7.343 -4.177 1.431 1.00 48.84 97 ALA A CA 1
ATOM 715 C C . ALA A 1 97 ? -8.230 -5.183 2.201 1.00 48.84 97 ALA A C 1
ATOM 717 O O . ALA A 1 97 ? -8.381 -5.042 3.413 1.00 48.84 97 ALA A O 1
ATOM 718 N N . GLY A 1 98 ? -8.779 -6.204 1.527 1.00 48.75 98 GLY A N 1
ATOM 719 C CA . GLY A 1 98 ? -9.520 -7.316 2.148 1.00 48.75 98 GLY A CA 1
ATOM 720 C C . GLY A 1 98 ? -8.633 -8.314 2.903 1.00 48.75 98 GLY A C 1
ATOM 721 O O . GLY A 1 98 ? -9.144 -9.201 3.581 1.00 48.75 98 GLY A O 1
ATOM 722 N N . THR A 1 99 ? -7.313 -8.150 2.794 1.00 48.09 99 THR A N 1
ATOM 723 C CA . THR A 1 99 ? -6.288 -8.972 3.444 1.00 48.09 99 THR A CA 1
ATOM 724 C C . THR A 1 99 ? -5.544 -8.228 4.528 1.00 48.09 99 THR A C 1
ATOM 726 O O . THR A 1 99 ? -4.628 -8.795 5.129 1.00 48.09 99 THR A O 1
ATOM 729 N N . ARG A 1 100 ? -5.964 -6.985 4.822 1.00 54.75 100 ARG A N 1
ATOM 730 C CA . ARG A 1 100 ? -5.902 -6.512 6.203 1.00 54.75 100 ARG A CA 1
ATOM 731 C C . ARG A 1 100 ? -6.415 -7.689 7.006 1.00 54.75 100 ARG A C 1
ATOM 733 O O . ARG A 1 100 ? -7.474 -8.237 6.678 1.00 54.75 100 ARG A O 1
ATOM 740 N N . THR A 1 101 ? -5.619 -8.164 7.948 1.00 53.03 101 THR A N 1
ATOM 741 C CA . THR A 1 101 ? -6.050 -9.237 8.840 1.00 53.03 101 THR A CA 1
ATOM 742 C C . THR A 1 101 ? -7.402 -8.864 9.443 1.00 53.03 101 THR A C 1
ATOM 744 O O . THR A 1 101 ? -7.923 -7.773 9.207 1.00 53.03 101 THR A O 1
ATOM 747 N N . ALA A 1 102 ? -8.031 -9.740 10.224 1.00 60.22 102 ALA A N 1
ATOM 748 C CA . ALA A 1 102 ? -9.072 -9.258 11.120 1.00 60.22 102 ALA A CA 1
ATOM 749 C C . ALA A 1 102 ? -8.469 -8.081 11.903 1.00 60.22 102 ALA A C 1
ATOM 751 O O . ALA A 1 102 ? -7.724 -8.332 12.848 1.00 60.22 102 ALA A O 1
ATOM 752 N N . ASN A 1 103 ? -8.709 -6.838 11.433 1.00 73.69 103 ASN A N 1
ATOM 753 C CA . ASN A 1 103 ? -8.105 -5.631 11.969 1.00 73.69 103 ASN A CA 1
ATOM 754 C C . ASN A 1 103 ? -8.323 -5.804 13.459 1.00 73.69 103 ASN A C 1
ATOM 756 O O . ASN A 1 103 ? -9.468 -6.077 13.840 1.00 73.69 103 ASN A O 1
ATOM 760 N N . PRO A 1 104 ? -7.272 -5.800 14.289 1.00 79.31 104 PRO A N 1
ATOM 761 C CA . PRO A 1 104 ? -7.421 -6.218 15.677 1.00 79.31 104 PRO A CA 1
ATOM 762 C C . PRO A 1 104 ? -8.509 -5.398 16.396 1.00 79.31 104 PRO A C 1
ATOM 764 O O . PRO A 1 104 ? -9.129 -5.872 17.348 1.00 79.31 104 PRO A O 1
ATOM 767 N N . ASN A 1 105 ? -8.817 -4.214 15.862 1.00 90.38 105 ASN A N 1
ATOM 768 C CA . ASN A 1 105 ? -9.883 -3.322 16.283 1.00 90.38 105 ASN A CA 1
ATOM 769 C C . ASN A 1 105 ? -11.301 -3.725 15.845 1.00 90.38 105 ASN A C 1
ATOM 771 O O . ASN A 1 105 ? -12.261 -3.308 16.482 1.00 90.38 105 ASN A O 1
ATOM 775 N N . ASN A 1 106 ? -11.484 -4.573 14.829 1.00 88.25 106 ASN A N 1
ATOM 776 C CA . ASN A 1 106 ? -12.795 -5.097 14.428 1.00 88.25 106 ASN A CA 1
ATOM 777 C C . ASN A 1 106 ? -13.454 -5.884 15.564 1.00 88.25 106 ASN A C 1
ATOM 779 O O . ASN A 1 106 ? -14.643 -5.706 15.816 1.00 88.25 106 ASN A O 1
ATOM 783 N N . ALA A 1 107 ? -12.689 -6.732 16.261 1.00 90.06 107 ALA A N 1
ATOM 784 C CA . ALA A 1 107 ? -13.197 -7.495 17.400 1.00 90.06 107 ALA A CA 1
ATOM 785 C C . ALA A 1 107 ? -13.554 -6.573 18.577 1.00 90.06 107 ALA A C 1
ATOM 787 O O . ALA A 1 107 ? -14.626 -6.722 19.163 1.00 90.06 107 ALA A O 1
ATOM 788 N N . ILE A 1 108 ? -12.699 -5.582 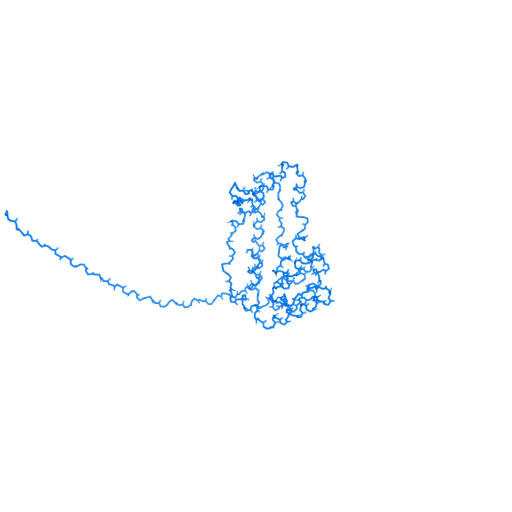18.864 1.00 93.56 108 ILE A N 1
ATOM 789 C CA . ILE A 1 108 ? -12.951 -4.553 19.885 1.00 93.56 108 ILE A CA 1
ATOM 790 C C . ILE A 1 108 ? -14.253 -3.811 19.560 1.00 93.56 108 ILE A C 1
ATOM 792 O O . ILE A 1 108 ? -15.180 -3.790 20.366 1.00 93.56 108 ILE A O 1
ATOM 796 N N . ARG A 1 109 ? -14.371 -3.286 18.338 1.00 94.81 109 ARG A N 1
ATOM 797 C CA . ARG A 1 109 ? -15.540 -2.553 17.845 1.00 94.81 109 ARG A CA 1
ATOM 798 C C . ARG A 1 109 ? -16.821 -3.393 17.864 1.00 94.81 109 ARG A C 1
ATOM 800 O O . ARG A 1 109 ? -17.881 -2.895 18.249 1.00 94.81 109 ARG A O 1
ATOM 807 N N . ALA A 1 110 ? -16.747 -4.658 17.451 1.00 93.31 110 ALA A N 1
ATOM 808 C CA . ALA A 1 110 ? -17.893 -5.567 17.419 1.00 93.31 110 ALA A CA 1
ATOM 809 C C . ALA A 1 110 ? -18.424 -5.894 18.824 1.00 93.31 110 ALA A C 1
ATOM 811 O O . ALA A 1 110 ? -19.635 -6.049 18.988 1.00 93.31 110 ALA A O 1
ATOM 812 N N . ALA A 1 111 ? -17.547 -5.941 19.831 1.00 95.81 111 ALA A N 1
ATOM 813 C CA . ALA A 1 111 ? -17.920 -6.180 21.224 1.00 95.81 111 ALA A CA 1
ATOM 814 C C . ALA A 1 111 ? -18.599 -4.970 21.900 1.00 95.81 111 ALA A C 1
ATOM 816 O O . ALA A 1 111 ? -19.232 -5.126 22.945 1.00 95.81 111 ALA A O 1
ATOM 817 N N . LEU A 1 112 ? -18.509 -3.765 21.320 1.00 96.94 112 LEU A N 1
ATOM 818 C CA . LEU A 1 112 ? -19.146 -2.569 21.877 1.00 96.94 112 LEU A CA 1
ATOM 819 C C . LEU A 1 112 ? -20.673 -2.576 21.656 1.00 96.94 112 LEU A C 1
ATOM 821 O O . LEU A 1 112 ? -21.127 -2.875 20.542 1.00 96.94 112 LEU A O 1
ATOM 825 N N . PRO A 1 113 ? -21.476 -2.160 22.661 1.00 97.56 113 PRO A N 1
ATOM 826 C CA . PRO A 1 113 ? -22.893 -1.848 22.476 1.00 97.56 113 PRO A CA 1
ATOM 827 C C . PRO A 1 113 ? -23.102 -0.752 21.419 1.00 97.56 113 PRO A C 1
ATOM 829 O O . PRO A 1 113 ? -22.220 0.096 21.262 1.00 97.56 113 PRO A O 1
ATOM 832 N N . PRO A 1 114 ? -24.266 -0.685 20.741 1.00 97.19 114 PRO A N 1
ATOM 833 C CA . PRO A 1 114 ? -24.468 0.230 19.615 1.00 97.19 114 PRO A CA 1
ATOM 834 C C . PRO A 1 114 ? -24.116 1.705 19.898 1.00 97.19 114 PRO A C 1
ATOM 836 O O . PRO A 1 114 ? -23.384 2.280 19.092 1.00 97.19 114 PRO A O 1
ATOM 839 N N . PRO A 1 115 ? -24.504 2.313 21.042 1.00 96.50 115 PRO A N 1
ATOM 840 C CA . PRO A 1 115 ? -24.128 3.700 21.333 1.00 96.50 115 PRO A CA 1
ATOM 841 C C . PRO A 1 115 ? -22.613 3.895 21.500 1.00 96.50 115 PRO A C 1
ATOM 843 O O . PRO A 1 115 ? -22.048 4.866 21.007 1.00 96.50 115 PRO A O 1
ATOM 846 N N . ARG A 1 116 ? -21.929 2.944 22.152 1.00 97.69 116 ARG A N 1
ATOM 847 C CA . ARG A 1 116 ? -20.468 2.975 22.342 1.00 97.69 116 ARG A CA 1
ATOM 848 C C . ARG A 1 116 ? -19.719 2.720 21.040 1.00 97.69 116 ARG A C 1
ATOM 850 O O . ARG A 1 116 ? -18.663 3.300 20.840 1.00 97.69 116 ARG A O 1
ATOM 857 N N . ARG A 1 117 ? -20.270 1.893 20.152 1.00 96.69 117 ARG A N 1
ATOM 858 C CA . ARG A 1 117 ? -19.719 1.664 18.814 1.00 96.69 117 ARG A CA 1
ATOM 859 C C . ARG A 1 117 ? -19.785 2.924 17.952 1.00 96.69 117 ARG A C 1
ATOM 861 O O . ARG A 1 117 ? -18.802 3.246 17.306 1.00 96.69 117 ARG A O 1
ATOM 868 N N . ALA A 1 118 ? -20.897 3.658 17.991 1.00 94.19 118 ALA A N 1
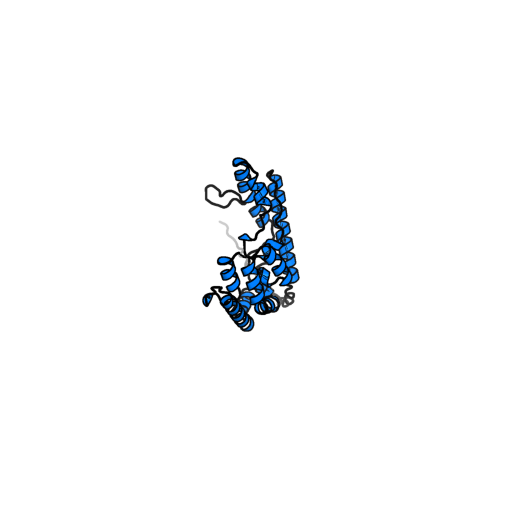ATOM 869 C CA . ALA A 1 118 ? -21.008 4.937 17.290 1.00 94.19 118 ALA A CA 1
ATOM 870 C C . ALA A 1 118 ? -19.990 5.966 17.816 1.00 94.19 118 ALA A C 1
ATOM 872 O O . ALA A 1 118 ? -19.312 6.615 17.027 1.00 94.19 118 ALA A O 1
ATOM 873 N N . ALA A 1 119 ? -19.825 6.056 19.141 1.00 95.75 119 ALA A N 1
ATOM 874 C CA . ALA A 1 119 ? -18.816 6.922 19.749 1.00 95.75 119 ALA A CA 1
ATOM 875 C C . ALA A 1 119 ? -17.374 6.483 19.416 1.00 95.75 119 ALA A C 1
ATOM 877 O O . ALA A 1 119 ? -16.523 7.337 19.195 1.00 95.75 119 ALA A O 1
ATOM 878 N N . TYR A 1 120 ? -17.109 5.175 19.321 1.00 96.06 120 TYR A N 1
ATOM 879 C CA . TYR A 1 120 ? -15.827 4.634 18.855 1.00 96.06 120 TYR A CA 1
ATOM 880 C C . TYR A 1 120 ? -15.537 5.055 17.413 1.00 96.06 120 TYR A C 1
ATOM 882 O O . TYR A 1 120 ? -14.453 5.551 17.121 1.00 96.06 120 TYR A O 1
ATOM 890 N N . ASP A 1 121 ? -16.514 4.889 16.519 1.00 93.69 121 ASP A N 1
ATOM 891 C CA . ASP A 1 121 ? -16.377 5.235 15.101 1.00 93.69 121 ASP A CA 1
ATOM 892 C C . ASP A 1 121 ? -16.155 6.747 14.924 1.00 93.69 121 ASP A C 1
ATOM 894 O O . ASP A 1 121 ? -15.289 7.164 14.155 1.00 93.69 121 ASP A O 1
ATOM 898 N N . GLN A 1 122 ? -16.868 7.567 15.704 1.00 93.75 122 GLN A N 1
ATOM 899 C CA . GLN A 1 122 ? -16.671 9.015 15.751 1.00 93.75 122 GLN A CA 1
ATOM 900 C C . GLN A 1 122 ? -15.298 9.401 16.317 1.00 93.75 122 GLN A C 1
ATOM 902 O O . GLN A 1 122 ? -14.658 10.297 15.776 1.00 93.75 122 GLN A O 1
ATOM 907 N N . ALA A 1 123 ? -14.823 8.751 17.380 1.00 95.75 123 ALA A N 1
ATOM 908 C CA . ALA A 1 123 ? -13.493 9.013 17.927 1.00 95.75 123 ALA A CA 1
ATOM 909 C C . ALA A 1 123 ? -12.397 8.655 16.914 1.00 95.75 123 ALA A C 1
ATOM 911 O O . ALA A 1 123 ? -11.469 9.434 16.7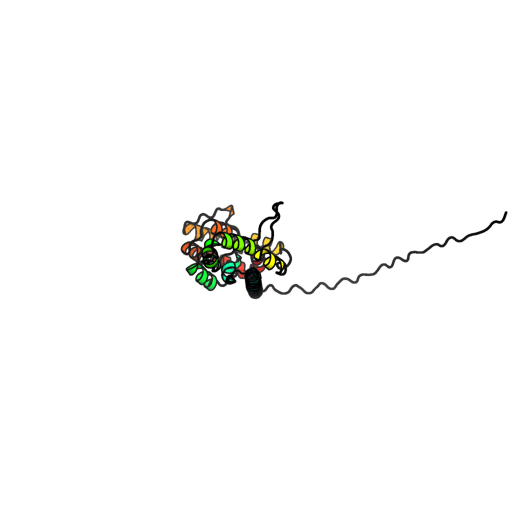08 1.00 95.75 123 ALA A O 1
ATOM 912 N N . LEU A 1 124 ? -12.527 7.509 16.242 1.00 94.56 124 LEU A N 1
ATOM 913 C CA . LEU A 1 124 ? -11.521 7.004 15.315 1.00 94.56 124 LEU A CA 1
ATOM 914 C C . LEU A 1 124 ? -11.452 7.835 14.02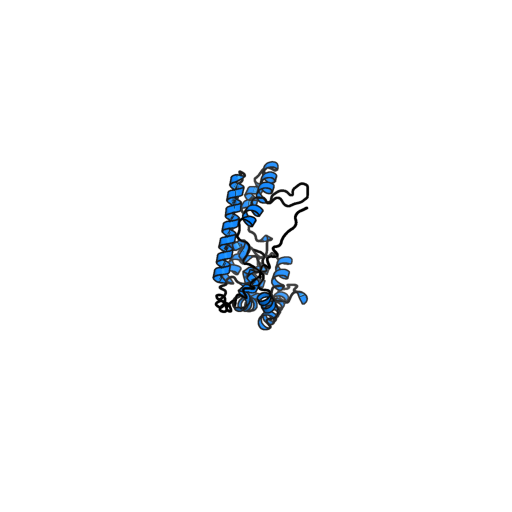9 1.00 94.56 124 LEU A C 1
ATOM 916 O O . LEU A 1 124 ? -10.375 8.303 13.654 1.00 94.56 124 LEU A O 1
ATOM 920 N N . SER A 1 125 ? -12.591 8.021 13.363 1.00 91.00 125 SER A N 1
ATOM 921 C CA . SER A 1 125 ? -12.653 8.599 12.014 1.00 91.00 125 SER A CA 1
ATOM 922 C C . SER A 1 125 ? -13.201 10.026 11.981 1.00 91.00 125 SER A C 1
ATOM 924 O O . SER A 1 125 ? -13.031 10.712 10.977 1.00 91.00 125 SER A O 1
ATOM 926 N N . GLY A 1 126 ? -13.792 10.506 13.076 1.00 88.00 126 GLY A N 1
ATOM 927 C CA . GLY A 1 126 ? -14.479 11.792 13.139 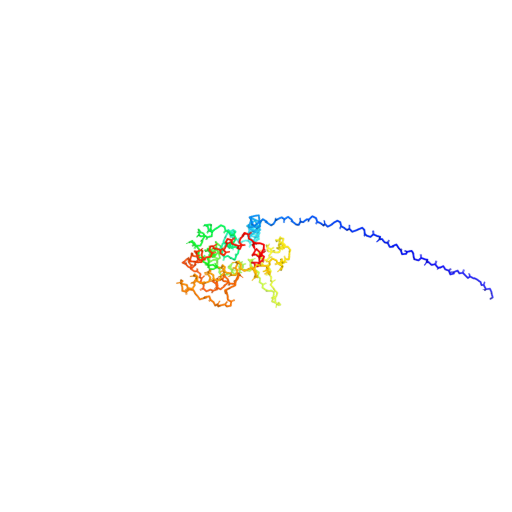1.00 88.00 126 GLY A CA 1
ATOM 928 C C . GLY A 1 126 ? -15.912 11.717 12.613 1.00 88.00 126 GLY A C 1
ATOM 929 O O . GLY A 1 126 ? -16.385 10.688 12.133 1.00 88.00 126 GLY A O 1
ATOM 930 N N . THR A 1 127 ? -16.622 12.837 12.705 1.00 78.19 127 THR A N 1
ATOM 931 C CA . THR A 1 127 ? -17.937 13.043 12.082 1.00 78.19 127 THR A CA 1
ATOM 932 C C . THR A 1 127 ? -17.875 14.282 11.205 1.00 78.19 127 THR A C 1
ATOM 934 O O . THR A 1 127 ? -17.419 15.309 11.703 1.00 78.19 127 THR A O 1
ATOM 937 N N . PRO A 1 128 ? -18.344 14.248 9.948 1.00 72.00 128 PRO A N 1
ATOM 938 C CA . PRO A 1 128 ? -18.456 15.464 9.154 1.00 72.00 128 PRO A CA 1
ATOM 939 C C . PRO A 1 128 ? -19.224 16.542 9.927 1.00 72.00 128 PRO A C 1
ATOM 941 O O . PRO A 1 128 ? -20.197 16.229 10.621 1.00 72.00 128 PRO A O 1
ATOM 944 N N . ASP A 1 129 ? -18.781 17.793 9.843 1.00 70.69 129 ASP A N 1
ATOM 945 C CA . ASP A 1 129 ? -19.540 18.903 10.411 1.00 70.69 129 ASP A CA 1
ATOM 946 C C . ASP A 1 129 ? -20.853 19.130 9.631 1.00 70.69 129 ASP A C 1
ATOM 948 O O . ASP A 1 129 ? -21.121 18.495 8.608 1.00 70.69 129 ASP A O 1
ATOM 952 N N . ALA A 1 130 ? -21.696 20.052 10.104 1.00 70.19 130 ALA A N 1
ATOM 953 C CA . ALA A 1 130 ? -22.972 20.363 9.453 1.00 70.19 130 ALA A CA 1
ATOM 954 C C . ALA A 1 130 ? -22.829 20.890 8.006 1.00 70.19 130 ALA A C 1
ATOM 956 O O . ALA A 1 130 ? -23.810 20.898 7.265 1.00 70.19 130 ALA A O 1
ATOM 957 N N . SER A 1 131 ? -21.625 21.312 7.604 1.00 71.00 131 SER A N 1
ATOM 958 C CA . SER A 1 131 ? -21.290 21.769 6.249 1.00 71.00 131 SER A CA 1
ATOM 959 C C . SER A 1 131 ? -20.690 20.653 5.384 1.00 71.00 131 SER A C 1
ATOM 961 O O . SER A 1 131 ? -20.347 20.892 4.228 1.00 71.00 131 SER A O 1
ATOM 963 N N . GLY A 1 132 ? -20.553 19.439 5.928 1.00 66.81 132 GLY A N 1
ATOM 964 C CA . GLY A 1 132 ? -19.924 18.302 5.265 1.00 66.81 132 GLY A CA 1
ATOM 965 C C . GLY A 1 132 ? -18.395 18.331 5.289 1.00 66.81 132 GLY A C 1
ATOM 966 O O . GLY A 1 132 ? -17.780 17.484 4.639 1.00 66.81 132 GLY A O 1
ATOM 967 N N . ASN A 1 133 ? -17.762 19.253 6.026 1.00 66.50 133 ASN A N 1
ATOM 968 C CA . ASN A 1 133 ? -16.308 19.236 6.164 1.00 66.50 133 ASN A CA 1
ATOM 969 C C . ASN A 1 133 ? -15.904 18.041 7.032 1.00 66.50 133 ASN A C 1
ATOM 971 O O . ASN A 1 133 ? -16.520 17.814 8.078 1.00 66.50 133 ASN A O 1
ATOM 975 N N . PRO A 1 134 ? -14.866 17.282 6.655 1.00 62.44 134 PRO A N 1
ATOM 976 C CA . PRO A 1 134 ? -14.401 16.175 7.472 1.00 62.44 134 PRO A CA 1
ATOM 977 C C . PRO A 1 134 ? -13.906 16.700 8.827 1.00 62.44 134 PRO A C 1
ATOM 979 O O . PRO A 1 134 ? -12.961 17.485 8.889 1.00 62.44 134 PRO A O 1
ATOM 982 N N . SER A 1 135 ? -14.522 16.255 9.927 1.00 68.38 135 SER A N 1
ATOM 983 C CA . SER A 1 135 ? -13.830 16.275 11.214 1.00 68.38 135 SER A CA 1
ATOM 984 C C . SER A 1 135 ? -12.806 15.155 11.199 1.00 68.38 135 SER A C 1
ATOM 986 O O . SER A 1 135 ? -13.113 14.023 10.830 1.00 68.38 135 SER A O 1
ATOM 988 N N . PHE A 1 136 ? -11.586 15.477 11.595 1.00 79.94 136 PHE A N 1
ATOM 989 C CA . PHE A 1 136 ? -10.512 14.512 11.703 1.00 79.94 136 PHE A CA 1
ATOM 990 C C . PHE A 1 136 ? -10.575 13.874 13.093 1.00 79.94 136 PHE A C 1
ATOM 992 O O . PHE A 1 136 ? -10.199 14.504 14.084 1.00 79.94 136 PHE A O 1
ATOM 999 N N . GLY A 1 137 ? -11.070 12.634 13.173 1.00 91.56 137 GLY A N 1
ATOM 1000 C CA . GLY A 1 137 ? -10.911 11.802 14.372 1.00 91.56 137 GLY A CA 1
ATOM 1001 C C . GLY A 1 137 ? -9.437 11.488 14.652 1.00 91.56 137 GLY A C 1
ATOM 1002 O O . GLY A 1 137 ? -8.533 12.049 14.026 1.00 91.56 137 GLY A O 1
ATOM 1003 N N . CYS A 1 138 ? -9.171 10.547 15.552 1.00 95.12 138 CYS A N 1
ATOM 1004 C CA . CYS A 1 138 ? -7.816 10.128 15.908 1.00 95.12 138 CYS A CA 1
ATOM 1005 C C . CYS A 1 138 ? -6.950 9.770 14.685 1.00 95.12 138 CYS A C 1
ATOM 1007 O O . CYS A 1 138 ? -5.763 10.089 14.667 1.00 95.12 138 CYS A O 1
ATOM 1009 N N . GLN A 1 139 ? -7.534 9.193 13.627 1.00 91.00 139 GLN A N 1
ATOM 1010 C CA . GLN A 1 139 ? -6.824 8.915 12.370 1.00 91.00 139 GLN A CA 1
ATOM 1011 C C . GLN A 1 139 ? -6.340 10.181 11.661 1.00 91.00 139 GLN A C 1
ATOM 1013 O O . GLN A 1 139 ? -5.191 10.248 11.229 1.00 91.00 139 GLN A O 1
ATOM 1018 N N . GLY A 1 140 ? -7.195 11.196 11.547 1.00 88.50 140 GLY A N 1
ATOM 1019 C CA . GLY A 1 140 ? -6.814 12.433 10.873 1.00 88.50 140 GLY A CA 1
ATOM 1020 C C . GLY A 1 140 ? -5.867 13.294 11.716 1.00 88.50 140 GLY A C 1
ATOM 1021 O O . GLY A 1 140 ? -4.989 13.944 11.157 1.00 88.50 140 GLY A O 1
ATOM 1022 N N . GLN A 1 141 ? -5.964 13.234 13.049 1.00 90.38 141 GLN A N 1
ATOM 1023 C CA . GLN A 1 141 ? -4.983 13.858 13.946 1.00 90.38 141 GLN A CA 1
ATOM 1024 C C . GLN A 1 141 ? -3.601 13.210 13.812 1.00 90.38 141 GLN A C 1
ATOM 1026 O O . GLN A 1 141 ? -2.606 13.917 13.661 1.00 90.38 141 GLN A O 1
ATOM 1031 N N . ALA A 1 142 ? -3.540 11.875 13.811 1.00 91.06 142 ALA A N 1
ATOM 1032 C CA . ALA A 1 142 ? -2.294 11.145 13.605 1.00 91.06 142 ALA A CA 1
ATOM 1033 C C . ALA A 1 142 ? -1.678 11.460 12.235 1.00 91.06 142 ALA A C 1
ATOM 1035 O O . ALA A 1 142 ? -0.477 11.712 12.158 1.00 91.06 142 ALA A O 1
ATOM 1036 N N . ALA A 1 143 ? -2.495 11.519 11.177 1.00 85.25 143 ALA A N 1
ATOM 1037 C CA . ALA A 1 143 ? -2.046 11.892 9.837 1.00 85.25 143 ALA A CA 1
ATOM 1038 C C . ALA A 1 143 ? -1.500 13.330 9.779 1.00 85.25 143 ALA A C 1
ATOM 1040 O O . ALA A 1 143 ? -0.442 13.554 9.202 1.00 85.25 143 ALA A O 1
ATOM 1041 N N . ALA A 1 144 ? -2.171 14.295 10.417 1.00 84.44 144 ALA A N 1
ATOM 1042 C CA . ALA A 1 144 ? -1.724 15.690 10.460 1.00 84.44 144 ALA A CA 1
ATOM 1043 C C . ALA A 1 144 ? -0.430 15.895 11.272 1.00 84.44 144 ALA A C 1
ATOM 1045 O O . ALA A 1 144 ? 0.290 16.865 11.043 1.00 84.44 144 ALA A O 1
ATOM 1046 N N . ALA A 1 145 ? -0.143 15.001 12.223 1.00 85.38 145 ALA A N 1
ATOM 1047 C CA . ALA A 1 145 ? 1.080 15.026 13.022 1.00 85.38 145 ALA A CA 1
ATOM 1048 C C . ALA A 1 145 ? 2.284 14.388 12.310 1.00 85.38 145 ALA A C 1
ATOM 1050 O O . ALA A 1 145 ? 3.422 14.594 12.738 1.00 85.38 145 ALA A O 1
ATOM 1051 N N . GLN A 1 146 ? 2.060 13.609 11.246 1.00 80.62 146 GLN A N 1
ATOM 1052 C CA . GLN A 1 146 ? 3.159 13.086 10.446 1.00 80.62 146 GLN A CA 1
ATOM 1053 C C . GLN A 1 146 ? 3.805 14.223 9.645 1.00 80.62 146 GLN A C 1
ATOM 1055 O O . GLN A 1 146 ? 3.104 15.112 9.154 1.00 80.62 146 GLN A O 1
ATOM 1060 N N . PRO A 1 147 ? 5.142 14.211 9.477 1.00 74.69 147 PRO A N 1
ATOM 1061 C CA . PRO A 1 147 ? 5.764 15.084 8.497 1.00 74.69 147 PRO A CA 1
ATOM 1062 C C . PRO A 1 147 ? 5.113 14.818 7.135 1.00 74.69 147 PRO A C 1
ATOM 1064 O O . PRO A 1 147 ? 4.800 13.656 6.841 1.00 74.69 147 PRO A O 1
ATOM 1067 N N . PRO A 1 148 ? 4.920 15.858 6.302 1.00 67.38 148 PRO A N 1
ATOM 1068 C CA . PRO A 1 148 ? 4.415 15.642 4.961 1.00 67.38 148 PRO A CA 1
ATOM 1069 C C . PRO A 1 148 ? 5.295 14.590 4.282 1.00 67.38 148 PRO A C 1
ATOM 1071 O O . PRO A 1 148 ? 6.506 14.524 4.553 1.00 67.38 148 PRO A O 1
ATOM 1074 N N . PRO A 1 149 ? 4.709 13.748 3.424 1.00 63.34 149 PRO A N 1
ATOM 1075 C CA . PRO A 1 149 ? 5.500 12.794 2.676 1.00 63.34 149 PRO A CA 1
ATOM 1076 C C . PRO A 1 149 ? 6.633 13.521 1.944 1.00 63.34 149 PRO A C 1
ATOM 1078 O O . PRO A 1 149 ? 6.477 14.705 1.623 1.00 63.34 149 PRO A O 1
ATOM 1081 N N . PRO A 1 150 ? 7.801 12.871 1.754 1.00 60.75 150 PRO A N 1
ATOM 1082 C CA . PRO A 1 150 ? 8.974 13.516 1.176 1.00 60.75 150 PRO A CA 1
ATOM 1083 C C . PRO A 1 150 ? 8.592 14.351 -0.051 1.00 60.75 150 PRO A C 1
ATOM 1085 O O . PRO A 1 150 ? 7.824 13.901 -0.901 1.00 60.75 150 PRO A O 1
ATOM 1088 N N . ALA A 1 151 ? 9.081 15.594 -0.064 1.00 50.81 151 ALA A N 1
ATOM 1089 C CA . ALA A 1 151 ? 8.587 16.655 -0.927 1.00 50.81 151 ALA A CA 1
ATOM 1090 C C . ALA A 1 151 ? 8.690 16.316 -2.424 1.00 50.81 151 ALA A C 1
ATOM 1092 O O . ALA A 1 151 ? 9.747 15.912 -2.903 1.00 50.81 151 ALA A O 1
ATOM 1093 N N . GLU A 1 152 ? 7.566 16.579 -3.094 1.00 54.59 152 GLU A N 1
ATOM 1094 C CA . GLU A 1 152 ? 7.257 16.559 -4.527 1.00 54.59 152 GLU A CA 1
ATOM 1095 C C . GLU A 1 152 ? 7.477 15.247 -5.308 1.00 54.59 152 GLU A C 1
ATOM 1097 O O . GLU A 1 152 ? 8.463 14.534 -5.112 1.00 54.59 152 GLU A O 1
ATOM 1102 N N . PRO A 1 153 ? 6.551 14.917 -6.239 1.00 58.97 153 PRO A N 1
ATOM 1103 C CA . PRO A 1 153 ? 6.829 13.929 -7.275 1.00 58.97 153 PRO A CA 1
ATOM 1104 C C . PRO A 1 153 ? 8.182 14.220 -7.893 1.00 58.97 153 PRO A C 1
ATOM 1106 O O . PRO A 1 153 ? 8.476 15.374 -8.171 1.00 58.97 153 PRO A O 1
ATOM 1109 N N . ASP A 1 154 ? 8.971 13.184 -8.162 1.00 76.62 154 ASP A N 1
ATOM 1110 C CA . ASP A 1 154 ? 10.010 13.276 -9.179 1.00 76.62 154 ASP A CA 1
ATOM 1111 C C . ASP A 1 154 ? 9.339 12.893 -10.505 1.00 76.62 154 ASP A C 1
ATOM 1113 O O . ASP A 1 154 ? 9.268 11.701 -10.838 1.00 76.62 154 ASP A O 1
ATOM 1117 N N . PRO A 1 155 ? 8.756 13.857 -11.250 1.00 81.19 155 PRO A N 1
ATOM 1118 C CA . PRO A 1 155 ? 7.980 13.538 -12.437 1.00 81.19 155 PRO A CA 1
ATOM 1119 C C . PRO A 1 155 ? 8.905 12.974 -13.516 1.00 81.19 155 PRO A C 1
ATOM 1121 O O . PRO A 1 155 ? 8.451 12.216 -14.364 1.00 81.19 155 PRO A O 1
ATOM 1124 N N . ALA A 1 156 ? 10.203 13.298 -13.456 1.00 86.44 156 ALA A N 1
ATOM 1125 C CA . ALA A 1 156 ? 11.216 12.741 -14.332 1.00 86.44 156 ALA A CA 1
ATOM 1126 C C . ALA A 1 156 ? 11.486 11.267 -14.004 1.00 86.44 156 ALA A C 1
ATOM 1128 O O . ALA A 1 156 ? 11.515 10.455 -14.924 1.00 86.44 156 ALA A O 1
ATOM 1129 N N . ALA A 1 157 ? 11.605 10.888 -12.726 1.00 86.81 157 ALA A N 1
ATOM 1130 C CA . ALA A 1 157 ? 11.725 9.478 -12.342 1.00 86.81 157 ALA A CA 1
ATOM 1131 C C . ALA A 1 157 ? 10.475 8.676 -12.727 1.00 86.81 157 ALA A C 1
ATOM 1133 O O . ALA A 1 157 ? 10.594 7.562 -13.234 1.00 86.81 157 ALA A O 1
ATOM 1134 N N . TYR A 1 158 ? 9.277 9.237 -12.530 1.00 85.75 158 TYR A N 1
ATOM 1135 C CA . TYR A 1 158 ? 8.043 8.560 -12.930 1.00 85.75 158 TYR A CA 1
ATOM 1136 C C . TYR A 1 158 ? 7.892 8.468 -14.455 1.00 85.75 158 TYR A C 1
ATOM 1138 O O . TYR A 1 158 ? 7.518 7.415 -14.965 1.00 85.75 158 TYR A O 1
ATOM 1146 N N . ALA A 1 159 ? 8.246 9.520 -15.197 1.00 89.44 159 ALA A N 1
ATOM 1147 C CA . ALA A 1 159 ? 8.290 9.472 -16.656 1.00 89.44 159 ALA A CA 1
ATOM 1148 C C . ALA A 1 159 ? 9.296 8.420 -17.148 1.00 89.44 159 ALA A C 1
ATOM 1150 O O . ALA A 1 159 ? 8.946 7.604 -17.995 1.00 89.44 159 ALA A O 1
ATOM 1151 N N . ALA A 1 160 ? 10.500 8.371 -16.564 1.00 91.31 160 ALA A N 1
ATOM 1152 C CA . ALA A 1 160 ? 11.509 7.364 -16.886 1.00 91.31 160 ALA A CA 1
ATOM 1153 C C . ALA A 1 160 ? 10.991 5.941 -16.636 1.00 91.31 160 ALA A C 1
ATOM 1155 O O . ALA A 1 160 ? 11.116 5.096 -17.517 1.00 91.31 160 ALA A O 1
ATOM 1156 N N . PHE A 1 161 ? 10.333 5.702 -15.498 1.00 91.00 161 PHE A N 1
ATOM 1157 C CA . PHE A 1 161 ? 9.660 4.436 -15.193 1.00 91.00 161 PHE A CA 1
ATOM 1158 C C . PHE A 1 161 ? 8.613 4.063 -16.252 1.00 91.00 161 PHE A C 1
ATOM 1160 O O . PHE A 1 161 ? 8.535 2.911 -16.665 1.00 91.00 161 PHE A O 1
ATOM 1167 N N . GLN A 1 162 ? 7.824 5.023 -16.734 1.00 90.94 162 GLN A N 1
ATOM 1168 C C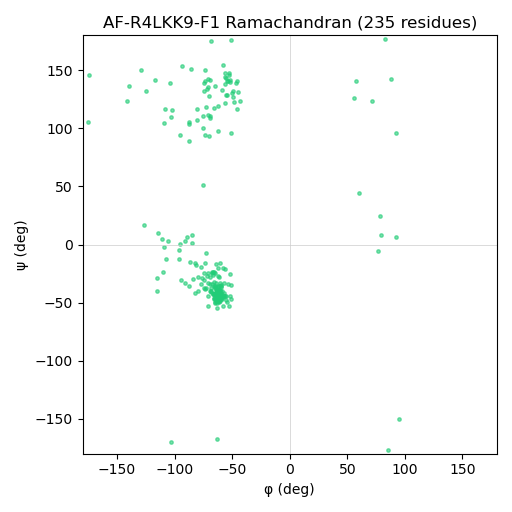A . GLN A 1 162 ? 6.796 4.758 -17.745 1.00 90.94 162 GLN A CA 1
ATOM 1169 C C . GLN A 1 162 ? 7.352 4.522 -19.154 1.00 90.94 162 GLN A C 1
ATOM 1171 O O . GLN A 1 162 ? 6.679 3.883 -19.958 1.00 90.94 162 GLN A O 1
ATOM 1176 N N . THR A 1 163 ? 8.541 5.039 -19.470 1.00 94.69 163 THR A N 1
ATOM 1177 C CA . THR A 1 163 ? 9.116 4.980 -20.826 1.00 94.69 163 THR A CA 1
ATOM 1178 C C . THR A 1 163 ? 10.312 4.042 -20.967 1.00 94.69 163 THR A C 1
ATOM 1180 O O . THR A 1 163 ? 10.854 3.924 -22.064 1.00 94.69 163 THR A O 1
ATOM 1183 N N . ASP A 1 164 ? 10.757 3.395 -19.888 1.00 96.06 164 ASP A N 1
ATOM 1184 C CA . ASP A 1 164 ? 11.889 2.470 -19.929 1.00 96.06 164 ASP A CA 1
ATOM 1185 C C . ASP A 1 164 ? 11.543 1.231 -20.780 1.00 96.06 164 ASP A C 1
ATOM 1187 O O . ASP A 1 164 ? 10.647 0.464 -20.411 1.00 96.06 164 ASP A O 1
ATOM 1191 N N . PRO A 1 165 ? 12.251 0.987 -21.901 1.00 96.94 165 PRO A N 1
ATOM 1192 C CA . PRO A 1 165 ? 11.937 -0.124 -22.792 1.00 96.94 165 PRO A CA 1
ATOM 1193 C C . PRO A 1 165 ? 12.130 -1.496 -22.135 1.00 96.94 165 PRO A C 1
ATOM 1195 O O . PRO A 1 165 ? 11.372 -2.415 -22.438 1.00 96.94 165 PRO A O 1
ATOM 1198 N N . GLN A 1 166 ? 13.102 -1.653 -21.227 1.00 96.75 166 GLN A N 1
ATOM 1199 C CA . GLN A 1 166 ? 13.310 -2.915 -20.509 1.00 96.75 166 GLN A CA 1
ATOM 1200 C C . GLN A 1 166 ? 12.160 -3.178 -19.542 1.00 96.75 166 GLN A C 1
ATOM 1202 O O . GLN A 1 166 ? 11.691 -4.310 -19.415 1.00 96.75 166 GLN A O 1
ATOM 1207 N N . LEU A 1 167 ? 11.685 -2.131 -18.868 1.00 94.94 167 LEU A N 1
ATOM 1208 C CA . LEU A 1 167 ? 10.579 -2.268 -17.934 1.00 94.94 167 LEU A CA 1
ATOM 1209 C C . LEU A 1 167 ? 9.242 -2.496 -18.647 1.00 94.94 167 LEU A C 1
ATOM 1211 O O . LEU A 1 167 ? 8.437 -3.294 -18.166 1.00 94.94 167 LEU A O 1
ATOM 1215 N N . ILE A 1 168 ? 9.018 -1.848 -19.792 1.00 96.06 168 ILE A N 1
ATOM 1216 C CA . ILE A 1 168 ? 7.850 -2.081 -20.653 1.00 96.06 168 ILE A CA 1
ATOM 1217 C C . ILE A 1 168 ? 7.828 -3.534 -21.143 1.00 96.06 168 ILE A C 1
ATOM 1219 O O . ILE A 1 168 ? 6.813 -4.214 -20.993 1.00 96.06 168 ILE A O 1
ATOM 1223 N N . ASP A 1 169 ? 8.945 -4.050 -21.663 1.00 97.12 169 ASP A N 1
ATOM 1224 C CA . ASP A 1 169 ? 9.043 -5.448 -22.106 1.00 97.12 169 ASP A CA 1
ATOM 1225 C C . ASP A 1 169 ? 8.792 -6.439 -20.953 1.00 97.12 169 ASP A C 1
ATOM 1227 O O . ASP A 1 169 ? 8.024 -7.403 -21.076 1.00 97.12 169 ASP A O 1
ATOM 1231 N N . ALA A 1 170 ? 9.348 -6.151 -19.773 1.00 97.00 170 ALA A N 1
ATOM 1232 C CA . ALA A 1 170 ? 9.094 -6.941 -18.576 1.00 97.00 170 ALA A CA 1
ATOM 1233 C C . ALA A 1 170 ? 7.625 -6.870 -18.122 1.00 97.00 170 ALA A C 1
ATOM 1235 O O . ALA A 1 170 ? 7.077 -7.886 -17.686 1.00 97.00 170 ALA A O 1
ATOM 1236 N N . ALA A 1 171 ? 6.968 -5.712 -18.252 1.00 95.50 171 ALA A N 1
ATOM 1237 C CA . ALA A 1 171 ? 5.543 -5.547 -17.973 1.00 95.50 171 ALA A CA 1
ATOM 1238 C C . ALA A 1 171 ? 4.677 -6.361 -18.955 1.00 95.50 171 ALA A C 1
ATOM 1240 O O . ALA A 1 171 ? 3.753 -7.049 -18.520 1.00 95.50 171 ALA A O 1
ATOM 1241 N N . HIS A 1 172 ? 5.009 -6.388 -20.249 1.00 96.88 172 HIS A N 1
ATOM 1242 C CA . HIS A 1 172 ? 4.324 -7.243 -21.229 1.00 96.88 172 HIS A CA 1
ATOM 1243 C C . HIS A 1 172 ? 4.514 -8.738 -20.944 1.00 96.88 172 HIS A C 1
ATOM 1245 O O . HIS A 1 172 ? 3.560 -9.520 -21.033 1.00 96.88 172 HIS A O 1
ATOM 1251 N N . THR A 1 173 ? 5.727 -9.147 -20.564 1.00 97.56 173 THR A N 1
ATOM 1252 C CA . THR A 1 173 ? 6.018 -10.531 -20.155 1.00 97.56 173 THR A CA 1
ATOM 1253 C C . THR A 1 173 ? 5.189 -10.921 -18.933 1.00 97.56 173 THR A C 1
ATOM 1255 O O . THR A 1 173 ? 4.549 -11.976 -18.911 1.00 97.56 173 THR A O 1
ATOM 1258 N N . TYR A 1 174 ? 5.138 -10.036 -17.940 1.00 96.19 174 TYR A N 1
ATOM 1259 C CA . TYR A 1 174 ? 4.347 -10.198 -16.729 1.00 96.19 174 TYR A CA 1
ATOM 1260 C C . TYR A 1 174 ? 2.841 -10.306 -17.032 1.00 96.19 174 TYR A C 1
ATOM 1262 O O . TYR A 1 174 ? 2.206 -11.279 -16.617 1.00 96.19 174 TYR A O 1
ATOM 1270 N N . ALA A 1 175 ? 2.278 -9.394 -17.829 1.00 95.75 175 ALA A N 1
ATOM 1271 C CA . ALA A 1 175 ? 0.878 -9.447 -18.256 1.00 95.75 175 ALA A CA 1
ATOM 1272 C C . ALA A 1 175 ? 0.554 -10.721 -19.052 1.00 95.75 175 ALA A C 1
ATOM 1274 O O . ALA A 1 175 ? -0.492 -11.340 -18.846 1.00 95.75 175 ALA A O 1
ATOM 1275 N N . THR A 1 176 ? 1.463 -11.155 -19.927 1.00 97.00 176 THR A N 1
ATOM 1276 C CA . THR A 1 176 ? 1.310 -12.398 -20.693 1.00 97.00 176 THR A CA 1
ATOM 1277 C C . THR A 1 176 ? 1.267 -13.612 -19.774 1.00 97.00 176 THR A C 1
ATOM 1279 O O . THR A 1 176 ? 0.378 -14.447 -19.934 1.00 97.00 176 THR A O 1
ATOM 1282 N N . CYS A 1 177 ? 2.159 -13.687 -18.782 1.00 97.25 177 CYS A N 1
ATOM 1283 C CA . CYS A 1 177 ? 2.134 -14.739 -17.767 1.00 97.25 177 CYS A CA 1
ATOM 1284 C C . CYS A 1 177 ? 0.812 -14.741 -16.991 1.00 97.25 177 CYS A C 1
ATOM 1286 O O . CYS A 1 177 ? 0.167 -15.778 -16.882 1.00 97.25 177 CYS A O 1
ATOM 1288 N N . LEU A 1 178 ? 0.335 -13.584 -16.529 1.00 94.50 178 LEU A N 1
ATOM 1289 C CA . LEU A 1 178 ? -0.969 -13.497 -15.867 1.00 94.50 178 LEU A CA 1
ATOM 1290 C C . LEU A 1 178 ? -2.091 -14.027 -16.776 1.00 94.50 178 LEU A C 1
ATOM 1292 O O . LEU A 1 178 ? -2.907 -14.844 -16.351 1.00 94.50 178 LEU A O 1
ATOM 1296 N N . ARG A 1 179 ? -2.110 -13.658 -18.061 1.00 94.56 179 ARG A N 1
ATOM 1297 C CA . ARG A 1 179 ? -3.121 -14.157 -19.008 1.00 94.56 179 ARG A CA 1
ATOM 1298 C C . ARG A 1 179 ? -3.110 -15.687 -19.150 1.00 94.56 179 ARG A C 1
ATOM 1300 O O . ARG A 1 179 ? -4.189 -16.270 -19.254 1.00 94.56 179 ARG A O 1
ATOM 1307 N N . THR A 1 180 ? -1.955 -16.363 -19.088 1.00 96.56 180 THR A N 1
ATOM 1308 C CA . THR A 1 180 ? -1.909 -17.845 -19.135 1.00 96.56 180 THR A CA 1
ATOM 1309 C C . THR A 1 180 ? -2.541 -18.500 -17.905 1.00 96.56 180 THR A C 1
ATOM 1311 O O . THR A 1 180 ? -3.041 -19.621 -17.992 1.00 96.56 180 THR A O 1
ATOM 1314 N N . HIS A 1 181 ? -2.596 -17.783 -16.783 1.00 93.75 181 HIS A N 1
ATOM 1315 C CA . HIS A 1 181 ? -3.283 -18.209 -15.567 1.00 93.75 181 HIS A CA 1
ATOM 1316 C C . HIS A 1 181 ? -4.764 -17.785 -15.506 1.00 93.75 181 HIS A C 1
ATOM 1318 O O . HIS A 1 181 ? -5.423 -18.026 -14.494 1.00 93.75 181 HIS A O 1
ATOM 1324 N N . GLY A 1 182 ? -5.305 -17.207 -16.585 1.00 91.62 182 GLY A N 1
ATOM 1325 C CA . GLY A 1 182 ? -6.721 -16.842 -16.711 1.00 91.62 182 GLY A CA 1
ATOM 1326 C C . GLY A 1 182 ? -7.067 -15.415 -16.278 1.00 91.62 182 GLY A C 1
ATOM 1327 O O . GLY A 1 182 ? -8.245 -15.056 -16.269 1.00 91.62 182 GLY A O 1
ATOM 1328 N N . TYR A 1 183 ? -6.065 -14.595 -15.956 1.00 89.69 183 TYR A N 1
ATOM 1329 C CA . TYR A 1 183 ? -6.255 -13.201 -15.564 1.00 89.69 183 TYR A CA 1
ATOM 1330 C C . TYR A 1 183 ? -6.616 -12.342 -16.775 1.00 89.69 183 TYR A C 1
ATOM 1332 O O . TYR A 1 183 ? -6.052 -12.493 -17.862 1.00 89.69 183 TYR A O 1
ATOM 1340 N N . ARG A 1 184 ? -7.534 -11.391 -16.585 1.00 90.25 184 ARG A N 1
ATOM 1341 C CA . ARG A 1 184 ? -7.915 -10.426 -17.623 1.00 90.25 184 ARG A CA 1
ATOM 1342 C C . ARG A 1 184 ? -7.116 -9.141 -17.454 1.00 90.25 184 ARG A C 1
ATOM 1344 O O . ARG A 1 184 ? -7.521 -8.263 -16.704 1.00 90.25 184 ARG A O 1
ATOM 1351 N N . ILE A 1 185 ? -6.002 -9.039 -18.172 1.00 90.75 185 ILE A N 1
ATOM 1352 C CA . ILE A 1 185 ? -5.230 -7.797 -18.289 1.00 90.75 185 ILE A CA 1
ATOM 1353 C C . ILE A 1 185 ? -5.544 -7.184 -19.650 1.00 90.75 185 ILE A C 1
ATOM 1355 O O . ILE A 1 185 ? -5.290 -7.809 -20.683 1.00 90.75 185 ILE A O 1
ATOM 1359 N N . ALA A 1 186 ? -6.162 -6.002 -19.661 1.00 92.44 186 ALA A N 1
ATOM 1360 C CA . ALA A 1 186 ? -6.436 -5.303 -20.909 1.00 92.44 186 ALA A CA 1
ATOM 1361 C C . ALA A 1 186 ? -5.131 -4.718 -21.476 1.00 92.44 186 ALA A C 1
ATOM 1363 O O . ALA A 1 186 ? -4.272 -4.308 -20.697 1.00 92.44 186 ALA A O 1
ATOM 1364 N N . PRO A 1 187 ? -4.990 -4.579 -22.808 1.00 92.56 187 PRO A N 1
ATOM 1365 C CA . PRO A 1 187 ? -3.796 -3.979 -23.413 1.00 92.56 187 PRO A CA 1
ATOM 1366 C C . PRO A 1 187 ? -3.445 -2.591 -22.857 1.00 92.56 187 PRO A C 1
ATOM 1368 O O . PRO A 1 187 ? -2.276 -2.258 -22.707 1.00 92.56 187 PRO A O 1
ATOM 1371 N N . ALA A 1 188 ? -4.455 -1.791 -22.498 1.00 91.88 188 ALA A N 1
ATOM 1372 C CA . ALA A 1 188 ? -4.250 -0.476 -21.888 1.00 91.88 188 ALA A CA 1
ATOM 1373 C C . ALA A 1 188 ? -3.594 -0.549 -20.494 1.00 91.88 188 ALA A C 1
ATOM 1375 O O . ALA A 1 188 ? -2.975 0.424 -20.061 1.00 91.88 188 ALA A O 1
ATOM 1376 N N . ASP A 1 189 ? -3.722 -1.681 -19.804 1.00 91.56 189 ASP A N 1
ATOM 1377 C CA . ASP A 1 189 ? -3.176 -1.918 -18.468 1.00 91.56 189 ASP A CA 1
ATOM 1378 C C . ASP A 1 189 ? -1.824 -2.645 -18.502 1.00 91.56 189 ASP A C 1
ATOM 1380 O O . ASP A 1 189 ? -1.190 -2.762 -17.457 1.00 91.56 189 ASP A O 1
ATOM 1384 N N . GLU A 1 190 ? -1.339 -3.073 -19.678 1.00 93.06 190 GLU A N 1
ATOM 1385 C CA . GLU A 1 190 ? -0.005 -3.669 -19.881 1.00 93.06 190 GLU A CA 1
ATOM 1386 C C . GLU A 1 190 ? 1.103 -2.601 -19.857 1.00 93.06 190 GLU A C 1
ATOM 1388 O O . GLU A 1 190 ? 1.900 -2.472 -20.781 1.00 93.06 190 GLU A O 1
ATOM 1393 N N . GLN A 1 191 ? 1.109 -1.774 -18.817 1.00 91.69 191 GLN A N 1
ATOM 1394 C CA . GLN A 1 191 ? 2.060 -0.683 -18.629 1.00 91.69 191 GLN A CA 1
ATOM 1395 C C . GLN A 1 191 ? 2.672 -0.764 -17.227 1.00 91.69 191 GLN A C 1
ATOM 1397 O O . GLN A 1 191 ? 1.982 -1.200 -16.293 1.00 91.69 191 GLN A O 1
ATOM 1402 N N . PRO A 1 192 ? 3.925 -0.304 -17.040 1.00 91.44 192 PRO A N 1
ATOM 1403 C CA . PRO A 1 192 ? 4.540 -0.227 -15.721 1.00 91.44 192 PRO A CA 1
ATOM 1404 C C . PRO A 1 192 ? 3.626 0.464 -14.698 1.00 91.44 192 PRO A C 1
ATOM 1406 O O . PRO A 1 192 ? 3.104 1.559 -14.923 1.00 91.44 192 PRO A O 1
ATOM 1409 N N . GLY A 1 193 ? 3.395 -0.205 -13.570 1.00 84.44 193 GLY A N 1
ATOM 1410 C CA . GLY A 1 193 ? 2.576 0.278 -12.461 1.00 84.44 193 GLY A CA 1
ATOM 1411 C C . GLY A 1 193 ? 1.058 0.208 -12.663 1.00 84.44 193 GLY A C 1
ATOM 1412 O O . GLY A 1 193 ? 0.338 0.544 -11.718 1.00 84.44 193 GLY A O 1
ATOM 1413 N N . ARG A 1 194 ? 0.558 -0.176 -13.849 1.00 87.50 194 ARG A N 1
ATOM 1414 C CA . ARG A 1 194 ? -0.885 -0.332 -14.126 1.00 87.50 194 ARG A CA 1
ATOM 1415 C C . ARG A 1 194 ? -1.380 -1.761 -13.932 1.00 87.50 194 ARG A C 1
ATOM 1417 O O . ARG A 1 194 ? -2.530 -1.939 -13.529 1.00 87.50 194 ARG A O 1
ATOM 1424 N N . ILE A 1 195 ? -0.523 -2.754 -14.159 1.00 88.44 195 ILE A N 1
ATOM 1425 C CA . ILE A 1 195 ? -0.881 -4.171 -14.014 1.00 88.44 195 ILE A CA 1
ATOM 1426 C C . ILE A 1 195 ? -1.276 -4.470 -12.559 1.00 88.44 195 ILE A C 1
ATOM 1428 O O . ILE A 1 195 ? -2.288 -5.120 -12.308 1.00 88.44 195 ILE A O 1
ATOM 1432 N N . GLU A 1 196 ? -0.549 -3.922 -11.586 1.00 80.88 196 GLU A N 1
ATOM 1433 C CA . GLU A 1 196 ? -0.822 -4.098 -10.156 1.00 80.88 196 GLU A CA 1
ATOM 1434 C C . GLU A 1 196 ? -2.146 -3.451 -9.739 1.00 80.88 196 GLU A C 1
ATOM 1436 O O . GLU A 1 196 ? -2.869 -4.001 -8.907 1.00 80.88 196 GLU A O 1
ATOM 1441 N N . ILE A 1 197 ? -2.490 -2.307 -10.342 1.00 78.94 197 ILE A N 1
ATOM 1442 C CA . ILE A 1 197 ? -3.779 -1.642 -10.120 1.00 78.94 197 ILE A CA 1
ATOM 1443 C C . ILE A 1 197 ? -4.905 -2.537 -10.645 1.00 78.94 197 ILE A C 1
ATOM 1445 O O . ILE A 1 197 ? -5.837 -2.828 -9.893 1.00 78.94 197 ILE A O 1
ATOM 1449 N N . ALA A 1 198 ? -4.787 -3.030 -11.882 1.00 83.19 198 ALA A N 1
ATOM 1450 C CA . ALA A 1 198 ? -5.769 -3.932 -12.482 1.00 83.19 198 ALA A CA 1
ATOM 1451 C C . ALA A 1 198 ? -5.962 -5.208 -11.641 1.00 83.19 198 ALA A C 1
ATOM 1453 O O . ALA A 1 198 ? -7.094 -5.610 -11.369 1.00 83.19 198 ALA A O 1
ATOM 1454 N N . LEU A 1 199 ? -4.874 -5.806 -11.143 1.00 80.75 199 LEU A N 1
ATOM 1455 C CA . LEU A 1 199 ? -4.950 -6.972 -10.258 1.00 80.75 199 LEU A CA 1
ATOM 1456 C C . LEU A 1 199 ? -5.650 -6.662 -8.931 1.00 80.75 199 LEU A C 1
ATOM 1458 O O . LEU A 1 199 ? -6.529 -7.418 -8.516 1.00 80.75 199 LEU A O 1
ATOM 1462 N N . SER A 1 200 ? -5.301 -5.547 -8.281 1.00 72.06 200 SER A N 1
ATOM 1463 C CA . SER A 1 200 ? -5.874 -5.173 -6.980 1.00 72.06 200 SER A CA 1
ATOM 1464 C C . SER A 1 200 ? -7.391 -4.940 -7.026 1.00 72.06 200 SER A C 1
ATOM 1466 O O . SER A 1 200 ? -8.077 -5.139 -6.022 1.00 72.06 200 SER A O 1
ATOM 1468 N N . GLN A 1 201 ? -7.920 -4.546 -8.190 1.00 72.12 201 GLN A N 1
ATOM 1469 C CA . GLN A 1 201 ? -9.347 -4.308 -8.408 1.00 72.12 201 GLN A CA 1
ATOM 1470 C C . GLN A 1 201 ? -10.142 -5.596 -8.637 1.00 72.12 201 GLN A C 1
ATOM 1472 O O . GLN A 1 201 ? -11.337 -5.636 -8.338 1.00 72.12 201 GLN A O 1
ATOM 1477 N N . HIS A 1 202 ? -9.504 -6.640 -9.167 1.00 65.88 202 HIS A N 1
ATOM 1478 C CA . HIS A 1 202 ? -10.208 -7.825 -9.648 1.00 65.88 202 HIS A CA 1
ATOM 1479 C C . HIS A 1 202 ? -10.001 -9.075 -8.792 1.00 65.88 202 HIS A C 1
ATOM 1481 O O . HIS A 1 202 ? -10.875 -9.941 -8.807 1.00 65.88 202 HIS A O 1
ATOM 1487 N N . GLU A 1 203 ? -8.914 -9.185 -8.018 1.00 63.53 203 GLU A N 1
ATOM 1488 C CA 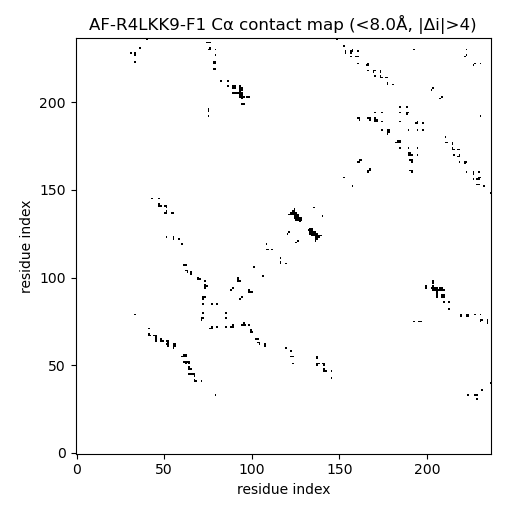. GLU A 1 203 ? -8.601 -10.437 -7.320 1.00 63.53 203 GLU A CA 1
ATOM 1489 C C . GLU A 1 203 ? -8.025 -10.239 -5.911 1.00 63.53 203 GLU A C 1
ATOM 1491 O O . GLU A 1 203 ? -6.985 -9.618 -5.723 1.00 63.53 203 GLU A O 1
ATOM 1496 N N . GLN A 1 204 ? -8.683 -10.832 -4.904 1.00 64.88 204 GLN A N 1
ATOM 1497 C CA . GLN A 1 204 ? -8.321 -10.696 -3.479 1.00 64.88 204 GLN A CA 1
ATOM 1498 C C . GLN A 1 204 ? -7.848 -12.015 -2.828 1.00 64.88 204 GLN A C 1
ATOM 1500 O O . GLN A 1 204 ? -7.696 -12.109 -1.614 1.00 64.88 204 GLN A O 1
ATOM 1505 N N . GLY A 1 205 ? -7.612 -13.070 -3.617 1.00 73.81 205 GLY A N 1
ATOM 1506 C CA . GLY A 1 205 ? -7.314 -14.413 -3.101 1.00 73.81 205 GLY A CA 1
ATOM 1507 C C . GLY A 1 205 ? -5.823 -14.742 -2.958 1.00 73.81 205 GLY A C 1
ATOM 1508 O O . GLY A 1 205 ? -4.990 -14.259 -3.720 1.00 73.81 205 GLY A O 1
ATOM 1509 N N . VAL A 1 206 ? -5.487 -15.660 -2.040 1.00 80.56 206 VAL A N 1
ATOM 1510 C CA . VAL A 1 206 ? -4.115 -16.187 -1.851 1.00 80.56 206 VAL A CA 1
ATOM 1511 C C . VAL A 1 206 ? -3.536 -16.761 -3.142 1.00 80.56 206 VAL A C 1
ATOM 1513 O O . VAL A 1 206 ? -2.397 -16.461 -3.485 1.00 80.56 206 VAL A O 1
ATOM 1516 N N . LYS A 1 207 ? -4.318 -17.550 -3.892 1.00 84.38 207 LYS A N 1
ATOM 1517 C CA . LYS A 1 207 ? -3.875 -18.118 -5.175 1.00 84.38 207 LYS A CA 1
ATOM 1518 C C . LYS A 1 207 ? -3.413 -17.016 -6.133 1.00 84.38 207 LYS A C 1
ATOM 1520 O O . LYS A 1 207 ? -2.313 -17.105 -6.664 1.00 84.38 207 LYS A O 1
ATOM 1525 N N . ALA A 1 208 ? -4.212 -15.962 -6.267 1.00 82.56 208 ALA A N 1
ATOM 1526 C CA . ALA A 1 208 ? -3.893 -14.829 -7.123 1.00 82.56 208 ALA A CA 1
ATOM 1527 C C . ALA A 1 208 ? -2.646 -14.082 -6.677 1.00 82.56 208 ALA A C 1
ATOM 1529 O O . ALA A 1 208 ? -1.768 -13.770 -7.478 1.00 82.56 208 ALA A O 1
ATOM 1530 N N . ALA A 1 209 ? -2.531 -13.883 -5.368 1.00 82.69 209 ALA A N 1
ATOM 1531 C CA . ALA A 1 209 ? -1.395 -13.227 -4.750 1.00 82.69 209 ALA A CA 1
ATOM 1532 C C . ALA A 1 209 ? -0.076 -13.965 -4.997 1.00 82.69 209 ALA A C 1
ATOM 1534 O O . ALA A 1 209 ? 0.960 -13.316 -5.122 1.00 82.69 209 ALA A O 1
ATOM 1535 N N . LEU A 1 210 ? -0.104 -15.296 -5.091 1.00 88.62 210 LEU A N 1
ATOM 1536 C CA . LEU A 1 210 ? 1.074 -16.106 -5.401 1.00 88.62 210 LEU A CA 1
ATOM 1537 C C . LEU A 1 210 ? 1.365 -16.167 -6.901 1.00 88.62 210 LEU A C 1
ATOM 1539 O O . LEU A 1 210 ? 2.523 -16.005 -7.275 1.00 88.62 210 LEU A O 1
ATOM 1543 N N . THR A 1 211 ? 0.340 -16.320 -7.743 1.00 91.00 211 THR A N 1
ATOM 1544 C CA . THR A 1 211 ? 0.502 -16.284 -9.203 1.00 91.00 211 THR A CA 1
ATOM 1545 C C . THR A 1 211 ? 1.108 -14.962 -9.671 1.00 91.00 211 THR A C 1
ATOM 1547 O O . THR A 1 211 ? 2.013 -14.970 -10.500 1.00 91.00 211 THR A O 1
ATOM 1550 N N . ASP A 1 212 ? 0.700 -13.837 -9.079 1.00 89.50 212 ASP A N 1
ATOM 1551 C CA . ASP A 1 212 ? 1.347 -12.547 -9.320 1.00 89.50 212 ASP A CA 1
ATOM 1552 C C . ASP A 1 212 ? 2.857 -12.579 -9.054 1.00 89.50 212 ASP A C 1
ATOM 1554 O O . ASP A 1 212 ? 3.652 -12.160 -9.893 1.00 89.50 212 ASP A O 1
ATOM 1558 N N . LEU A 1 213 ? 3.264 -13.097 -7.890 1.00 90.19 213 LEU A N 1
ATOM 1559 C CA . LEU A 1 213 ? 4.678 -13.151 -7.518 1.00 90.19 213 LEU A CA 1
ATOM 1560 C C . LEU A 1 213 ? 5.497 -13.989 -8.490 1.00 90.19 213 LEU A C 1
ATOM 1562 O O . LEU A 1 213 ? 6.630 -13.624 -8.796 1.00 90.19 213 LEU A O 1
ATOM 1566 N N . ASP A 1 214 ? 4.926 -15.096 -8.953 1.00 93.31 214 ASP A N 1
ATOM 1567 C CA . ASP A 1 214 ? 5.589 -15.994 -9.890 1.00 93.31 214 ASP A CA 1
ATOM 1568 C C . ASP A 1 214 ? 5.744 -15.318 -11.263 1.00 93.31 214 ASP A C 1
ATOM 1570 O O . ASP A 1 214 ? 6.822 -15.369 -11.859 1.00 93.31 214 ASP A O 1
ATOM 1574 N N . CYS A 1 215 ? 4.721 -14.585 -11.713 1.00 94.88 215 CYS A N 1
ATOM 1575 C CA . CYS A 1 215 ? 4.732 -13.893 -12.999 1.00 94.88 215 CYS A CA 1
ATOM 1576 C C . CYS A 1 215 ? 5.567 -12.601 -13.029 1.00 94.88 215 CYS A C 1
ATOM 1578 O O . CYS A 1 215 ? 6.078 -12.236 -14.088 1.00 94.88 215 CYS A O 1
ATOM 1580 N N . ARG A 1 216 ? 5.730 -11.889 -11.906 1.00 92.94 216 ARG A N 1
ATOM 1581 C CA . ARG A 1 216 ? 6.329 -10.538 -11.897 1.00 92.94 216 ARG A CA 1
ATOM 1582 C C . ARG A 1 216 ? 7.846 -10.484 -11.699 1.00 92.94 216 ARG A C 1
ATOM 1584 O O . ARG A 1 216 ? 8.385 -9.390 -11.577 1.00 92.94 216 ARG A O 1
ATOM 1591 N N . THR A 1 217 ? 8.546 -11.619 -11.614 1.00 89.88 217 THR A N 1
ATOM 1592 C CA . THR A 1 217 ? 9.949 -11.678 -11.143 1.00 89.88 217 THR A CA 1
ATOM 1593 C C . THR A 1 217 ? 10.890 -10.717 -11.884 1.00 89.88 217 THR A C 1
ATOM 1595 O O . THR A 1 217 ? 11.555 -9.906 -11.240 1.00 89.88 217 THR A O 1
ATOM 1598 N N . GLY A 1 218 ? 10.924 -10.760 -13.222 1.00 91.81 218 GLY A N 1
ATOM 1599 C CA . GLY A 1 218 ? 11.792 -9.885 -14.025 1.00 91.81 218 GLY A CA 1
ATOM 1600 C C . GLY A 1 218 ? 11.421 -8.406 -13.896 1.00 91.81 218 GLY A C 1
ATOM 1601 O O . GLY A 1 218 ? 12.280 -7.564 -13.639 1.00 91.81 218 GLY A O 1
ATOM 1602 N N . TYR A 1 219 ? 10.122 -8.112 -13.966 1.00 93.19 219 TYR A N 1
ATOM 1603 C CA . TYR A 1 219 ? 9.582 -6.768 -13.773 1.00 93.19 219 TYR A CA 1
ATOM 1604 C C . TYR A 1 219 ? 9.950 -6.194 -12.394 1.00 93.19 219 TYR A C 1
ATOM 1606 O O . TYR A 1 219 ? 10.441 -5.071 -12.304 1.00 93.19 219 TYR A O 1
ATOM 1614 N N . ALA A 1 220 ? 9.819 -6.982 -11.323 1.00 90.94 220 ALA A N 1
ATOM 1615 C CA . ALA A 1 220 ? 10.129 -6.543 -9.966 1.00 90.94 220 ALA A CA 1
ATOM 1616 C C . ALA A 1 220 ? 11.622 -6.273 -9.736 1.00 90.94 220 ALA A C 1
ATOM 1618 O O . ALA A 1 220 ? 11.970 -5.364 -8.980 1.00 90.94 220 ALA A O 1
ATOM 1619 N N . ILE A 1 221 ? 12.506 -7.033 -10.387 1.00 91.50 221 ILE A N 1
ATOM 1620 C CA . ILE A 1 221 ? 13.955 -6.809 -10.317 1.00 91.50 221 ILE A CA 1
ATOM 1621 C C . ILE A 1 221 ? 14.309 -5.460 -10.951 1.00 91.50 221 ILE A C 1
ATOM 1623 O O . ILE A 1 221 ? 14.972 -4.647 -10.305 1.00 91.50 221 ILE A O 1
ATOM 1627 N N . ILE A 1 222 ? 13.834 -5.192 -12.171 1.00 91.94 222 ILE A N 1
ATOM 1628 C CA . ILE A 1 222 ? 14.104 -3.933 -12.889 1.00 91.94 222 ILE A CA 1
ATOM 1629 C C . ILE A 1 222 ? 13.510 -2.751 -12.113 1.00 91.94 222 ILE A C 1
ATOM 1631 O O . ILE A 1 222 ? 14.223 -1.810 -11.762 1.00 91.94 222 ILE A O 1
ATOM 1635 N N . ALA A 1 223 ? 12.233 -2.850 -11.736 1.00 90.50 223 ALA A N 1
ATOM 1636 C CA . ALA A 1 223 ? 11.527 -1.854 -10.935 1.00 90.50 223 ALA A CA 1
ATOM 1637 C C . ALA A 1 223 ? 12.292 -1.473 -9.654 1.00 90.50 223 ALA A C 1
ATOM 1639 O O . ALA A 1 223 ? 12.472 -0.293 -9.359 1.00 90.50 223 ALA A O 1
ATOM 1640 N N . ARG A 1 224 ? 12.790 -2.460 -8.902 1.00 87.88 224 ARG A N 1
ATOM 1641 C CA . ARG A 1 224 ? 13.497 -2.228 -7.635 1.00 87.88 224 ARG A CA 1
ATOM 1642 C C . ARG A 1 224 ? 14.904 -1.677 -7.808 1.00 87.88 224 ARG A C 1
ATOM 1644 O O . ARG A 1 224 ? 15.345 -0.879 -6.989 1.00 87.88 224 ARG A O 1
ATOM 1651 N N . THR A 1 225 ? 15.624 -2.134 -8.824 1.00 87.50 225 THR A N 1
ATOM 1652 C CA . THR A 1 225 ? 17.037 -1.775 -9.006 1.00 87.50 225 THR A CA 1
ATOM 1653 C C . THR A 1 225 ? 17.220 -0.445 -9.723 1.00 87.50 225 THR A C 1
ATOM 1655 O O . THR A 1 225 ? 18.196 0.248 -9.452 1.00 87.50 225 THR A O 1
ATOM 1658 N N . GLN A 1 226 ? 16.282 -0.069 -10.594 1.00 90.12 226 GLN A N 1
ATOM 1659 C CA . GLN A 1 226 ? 16.414 1.110 -11.452 1.00 90.12 226 GLN A CA 1
ATOM 1660 C C . GLN A 1 226 ? 15.373 2.194 -11.144 1.00 90.12 226 GLN A C 1
ATOM 1662 O O . GLN A 1 226 ? 15.664 3.377 -11.294 1.00 90.12 226 GLN A O 1
ATOM 1667 N N . HIS A 1 227 ? 14.186 1.816 -10.653 1.00 89.75 227 HIS A N 1
ATOM 1668 C CA . HIS A 1 227 ? 13.027 2.718 -10.577 1.00 89.75 227 HIS A CA 1
ATOM 1669 C C . HIS A 1 227 ? 12.390 2.830 -9.188 1.00 89.75 227 HIS A C 1
ATOM 1671 O O . HIS A 1 227 ? 11.270 3.323 -9.048 1.00 89.75 227 HIS A O 1
ATOM 1677 N N . ALA A 1 228 ? 13.089 2.422 -8.126 1.00 86.06 228 ALA A N 1
ATOM 1678 C CA . ALA A 1 228 ? 12.523 2.409 -6.775 1.00 86.06 228 ALA A CA 1
ATOM 1679 C C . ALA A 1 228 ? 12.013 3.783 -6.308 1.00 86.06 228 ALA A C 1
ATOM 1681 O O . ALA A 1 228 ? 11.002 3.868 -5.609 1.00 86.06 228 ALA A O 1
ATOM 1682 N N . ARG A 1 229 ? 12.670 4.860 -6.755 1.00 83.19 229 ARG A N 1
ATOM 1683 C CA . ARG A 1 229 ? 12.256 6.239 -6.476 1.00 83.19 229 ARG A CA 1
ATOM 1684 C C . ARG A 1 229 ? 10.885 6.576 -7.075 1.00 83.19 229 ARG A C 1
ATOM 1686 O O . ARG A 1 229 ? 10.098 7.247 -6.418 1.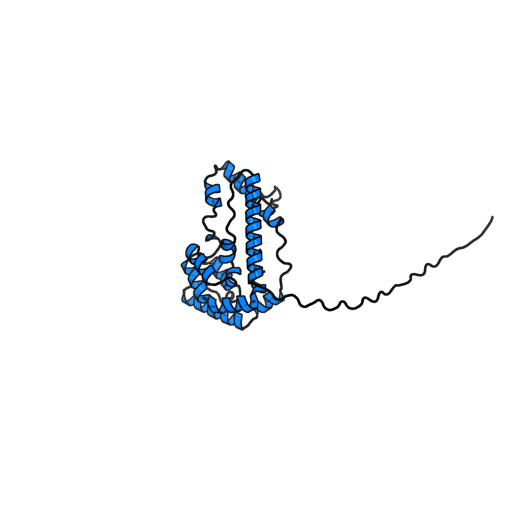00 83.19 229 ARG A O 1
ATOM 1693 N N . ALA A 1 230 ? 10.585 6.092 -8.281 1.00 83.44 230 ALA A N 1
ATOM 1694 C CA . ALA A 1 230 ? 9.308 6.335 -8.954 1.00 83.44 230 ALA A CA 1
ATOM 1695 C C . ALA A 1 230 ? 8.135 5.620 -8.260 1.00 83.44 230 ALA A C 1
ATOM 1697 O O . ALA A 1 230 ? 7.018 6.135 -8.220 1.00 83.44 230 ALA A O 1
ATOM 1698 N N . ILE A 1 231 ? 8.390 4.437 -7.696 1.00 77.00 231 ILE A N 1
ATOM 1699 C CA . ILE A 1 231 ? 7.356 3.574 -7.112 1.00 77.00 231 ILE A CA 1
ATOM 1700 C C . ILE A 1 231 ? 6.951 4.023 -5.707 1.00 77.00 231 ILE A C 1
ATOM 1702 O O . ILE A 1 231 ? 5.763 4.024 -5.397 1.00 77.00 231 ILE A O 1
ATOM 1706 N N . LEU A 1 232 ? 7.903 4.446 -4.868 1.00 73.88 232 LEU A N 1
ATOM 1707 C CA . LEU A 1 232 ? 7.619 4.854 -3.480 1.00 73.88 232 LEU A CA 1
ATOM 1708 C C . LEU A 1 232 ? 6.728 6.090 -3.363 1.00 73.88 232 LEU A C 1
ATOM 1710 O O . LEU A 1 232 ? 6.174 6.343 -2.299 1.00 73.88 232 LEU A O 1
ATOM 1714 N N . TRP A 1 233 ? 6.588 6.850 -4.443 1.00 66.62 233 TRP A N 1
ATOM 1715 C CA . TRP A 1 233 ? 5.847 8.100 -4.447 1.00 66.62 233 TRP A CA 1
ATOM 1716 C C . TRP A 1 233 ? 4.358 7.929 -4.803 1.00 66.62 233 TRP A C 1
ATOM 1718 O O . TRP A 1 233 ? 3.503 8.622 -4.262 1.00 66.62 233 TRP A O 1
ATOM 1728 N N . ASN A 1 234 ? 4.015 6.974 -5.673 1.00 57.38 234 ASN A N 1
ATOM 1729 C CA . ASN A 1 234 ? 2.667 6.863 -6.249 1.00 57.38 234 ASN A CA 1
ATOM 1730 C C . ASN A 1 234 ? 1.664 6.080 -5.364 1.00 57.38 234 ASN A C 1
ATOM 1732 O O . ASN A 1 234 ? 0.556 5.781 -5.805 1.00 57.38 234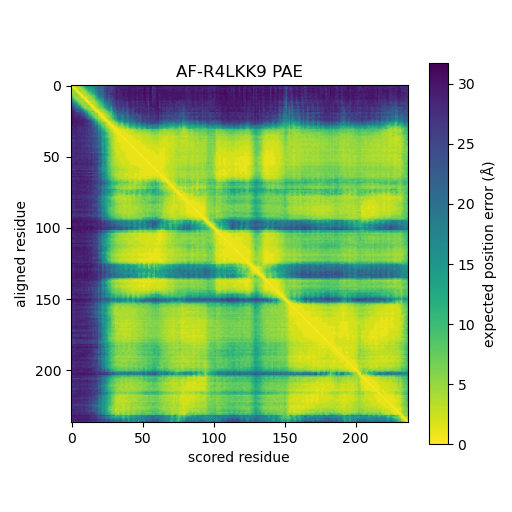 ASN A O 1
ATOM 1736 N N . ASP A 1 235 ? 2.054 5.734 -4.131 1.00 53.44 235 ASP A N 1
ATOM 1737 C CA . ASP A 1 235 ? 1.222 5.008 -3.156 1.00 53.44 235 ASP A CA 1
ATOM 1738 C C . ASP A 1 235 ? 0.679 5.884 -2.013 1.00 53.44 235 ASP A C 1
ATOM 1740 O O . ASP A 1 235 ? -0.038 5.377 -1.155 1.00 53.44 235 ASP A O 1
ATOM 1744 N N . GLY A 1 236 ? 0.947 7.197 -2.026 1.00 44.34 236 GLY A N 1
ATOM 1745 C CA . GLY A 1 236 ? 0.231 8.162 -1.182 1.00 44.34 236 GLY A CA 1
ATOM 1746 C C . GLY A 1 236 ? 0.348 7.926 0.329 1.00 44.34 236 GLY A C 1
ATOM 1747 O O . GLY A 1 236 ? -0.660 8.018 1.029 1.00 44.34 236 GLY A O 1
ATOM 1748 N N . PHE A 1 237 ? 1.555 7.627 0.818 1.00 40.47 237 PHE A N 1
ATOM 1749 C CA . PHE A 1 237 ? 1.900 7.690 2.244 1.00 40.47 237 PHE A CA 1
ATOM 1750 C C . PHE A 1 237 ? 2.658 8.968 2.543 1.00 40.47 237 PHE A C 1
ATOM 1752 O O . PHE A 1 237 ? 3.703 9.151 1.874 1.00 40.47 237 PHE A O 1
#

Secondary structure (DSSP, 8-state):
--------------------PPPPPP-PPPPP-HHHHHHHHHHHHHHHHHHHHHHHHHTT----PPPTHHHHHHSGGGGTS-HHHHHHHHHHH-SSGGGS-S-HHHHHHHHS-HHHHHHHHHHHH----TTSPPP--HHHHHHHHSPPSSSS--HHHHHHHHH-HHHHHHHHHHHHHHHHTT----GGG-STTTHHHHHHHH--SHHHHHHHHHHTHHHHHHHHHH-HHHHTTTT--

Mean predicted aligned error: 10.78 Å

pLDDT: mean 80.53, std 15.04, range [40.47, 98.19]

Sequence (237 aa):
MRRSTIATALTGSLLLAGCAAPQPAGSPPAPFDPGKAISDLRTRQAQAEQAVADCMAGQGFDYRPAPPDEQLFSGRVSVLLPTDDVRAFRRRHGFGAGTRTANPNNAIRAALPPPRRAAYDQALSGTPDASGNPSFGCQGQAAAAQPPPPAEPDPAAYAAFQTDPQLIDAAHTYATCLRTHGYRIAPADEQPGRIEIALSQHEQGVKAALTDLDCRTGYAIIARTQHARAILWNDGF

Foldseek 3Di:
DDDDDDDDDDDDDDDPPDPDDPDPDPDDDDDDDLVVLVVVQQVLLQQLQVLLQVQLVVLVAHADRQRSVQLCLQDLVVLQDDLVSSLVLLLQFNHAPNSSPCRPCVVSLVPDDPVVSVSSCCQRANDQDPVRHGDGHSNNVSVVPGDADPDDQPVVLLVCQQPPPQLLVLLQQLVVLCVVVVDDDDPVQSTRPSVSVSLNVPDGHSVSSVSSSVSNPSNSVCCNPPRSSNRSPPSRD

Radius of gyration: 27.35 Å; Cα contacts (8 Å, |Δi|>4): 228; chains: 1; bounding box: 53×111×50 Å

Solvent-accessible surface area (backbone atoms only — not comparable to full-atom values): 13746 Å² total; per-residue (Å²): 138,86,86,88,80,91,84,88,80,85,81,80,81,82,81,80,80,75,82,75,71,81,74,74,80,70,77,79,78,77,83,87,54,64,68,58,53,52,51,54,49,40,50,51,45,40,52,33,30,45,43,25,24,54,43,33,46,74,72,75,37,90,56,59,57,62,66,42,60,62,62,44,56,41,43,78,52,33,50,65,45,61,65,66,61,41,46,61,48,17,72,77,41,18,24,28,83,85,29,53,61,85,51,71,41,55,62,54,49,67,72,39,57,72,73,57,32,52,51,48,50,34,49,41,58,25,54,58,46,100,86,64,49,79,36,62,12,25,52,44,50,23,57,70,71,45,78,76,52,80,82,70,82,57,64,65,48,38,49,46,50,66,66,34,66,69,44,39,52,28,26,44,53,21,44,52,46,39,40,76,76,71,46,90,72,52,80,92,34,50,38,62,82,33,47,64,53,56,45,56,76,74,47,57,41,38,68,57,37,48,53,50,57,69,39,33,52,69,32,31,51,50,42,41,77,76,31,41,76,35,50,68,60,80,71,78,104